Protein AF-T1C651-F1 (afdb_monomer)

InterPro domains:
  IPR017932 Glutamine amidotransferase type 2 domain [PF00310] (3-256)
  IPR017932 Glutamine amidotransferase type 2 domain [PS51278] (1-265)
  IPR029055 Nucleophile aminohydrolases, N-terminal [G3DSA:3.60.20.10] (1-265)
  IPR029055 Nucleophile aminohydrolases, N-terminal [SSF56235] (2-264)
  IPR050711 Electron transfer and nitrogen metabolism enzyme [PTHR11938] (47-252)

Organism: NCBI:txid410659

Solvent-accessible surface area (backbone atoms only — not comparable to full-atom values): 15127 Å² total; per-residue (Å²): 54,36,55,36,43,64,48,44,21,53,52,32,43,75,72,75,41,70,32,68,52,50,73,38,90,41,30,29,36,36,27,37,37,29,76,44,59,79,49,29,84,81,37,81,86,54,61,49,71,67,54,48,52,50,50,54,53,50,52,40,44,75,46,49,30,45,78,79,42,79,45,75,55,61,59,48,80,81,67,47,60,81,92,53,86,73,69,59,41,45,33,40,31,42,30,37,45,46,88,96,59,57,49,67,50,41,32,51,53,38,49,62,63,55,35,72,81,68,56,42,41,71,46,13,56,32,68,55,40,42,48,84,68,67,69,67,60,79,70,43,52,60,66,28,35,47,60,69,74,38,91,52,62,50,61,95,52,76,77,86,54,82,83,88,67,94,58,93,81,80,55,57,85,72,44,48,42,52,80,79,48,69,80,90,81,80,63,91,47,40,72,54,52,44,52,55,29,39,76,72,75,31,71,56,55,80,90,51,48,59,65,52,33,49,40,49,39,41,52,38,38,29,58,77,71,64,37,51,74,67,57,28,45,46,37,53,58,45,75,57,69,72,62,39,70,72,44,57,74,66,60,27,52,51,49,58,48,29,48,69,73,39,64,69,104

Sequence (265 aa):
VDIPRHLWERWLKKEGRDPQLAHDPRFIVAHIYTPRVSDVATNPNIPTEAALREEISRRFTENGLEVLSLRKGQVLSGRIPKESENEPLFWQAGLLVKEGLIPRKVAFDAKVSMETDGRIHIGSLSGDVAVYKVKGTSFVLAEYFLDFQDPQMKSRAVLGHSRYSTNTLSVTERVQPFSILGHNGEINTIDKLRRESAMLGIPPVKGGSDSQDLDRTIEGLMVQFGFSLMEAMEIVFPPITHIISALDPKMRQMYFLYRRFLGPL

Mean predicted aligned error: 5.33 Å

pLDDT: mean 89.79, std 10.72, range [48.25, 98.62]

Secondary structure (DSSP, 8-state):
-B--HHHHHHHHHHTTS-GGGGGSTTEEEEEEEE--GGGGGT-TTSPPHHHHHHHHHHHHHHTTEEEEEEEEPPB-TT-S-TT---PPEEEEEEEEEPTTS-HHHHHHHHHHHHGGGSS-EEEEEESSB-----SS-HHHHHHHBGGGGSTT---S---------SSS---GGGPSP-SS----S--TTHHHHHHHHHHTT-PPPTT--HHHHHHHHHHHHHHHS---HHHHHHHHSPPPHHHHHHS-HHHHHHHHHHHHHS---

Nearest PDB structures (foldseek):
  1ofe-assembly2_B  TM=8.414E-01  e=3.983E-09  Synechocystis sp. PCC 6803
  6s6s-assembly1_C  TM=8.035E-01  e=5.551E-09  Azospirillum brasilense
  6s6u-assembly1_A  TM=8.217E-01  e=1.272E-08  Azospirillum brasilense
  8uu9-assembly1_f  TM=6.546E-01  e=7.544E-02  Listeria innocua
  8yt8-assembly1_A  TM=2.431E-01  e=8.597E-01  Mus musculus

Radius of gyration: 19.57 Å; Cα contacts (8 Å, |Δi|>4): 413; chains: 1; bounding box: 53×42×54 Å

Foldseek 3Di:
DWPLLLVQLVVLVVVVHHSCLSVPLQKKKWKKWFWDPVCCVVPVPGDDPVVVQVVLCVLLVVLQKHFSDKDFFDWDPPLAPVLLVTWTTIMMTIIGHDPPDDNLLSQLVSQVVVLPVVRMATQEIGNTDDDQWDPDDPVSRCRTGCCNVDPSSDDPDDDDDDDDDPDPDDDRSQTDDGHLDDDDDADPCLVLLQVLLVVVVQHARDVYGSNRRLVSSLSCCCNVVVDDSVRSCCLAAPDDLVVLVPDDPVSSVVSVVSCVSRPYD

Structure (mmCIF, N/CA/C/O backbone):
data_AF-T1C651-F1
#
_entry.id   AF-T1C651-F1
#
loop_
_atom_site.group_PDB
_atom_site.id
_atom_site.type_symbol
_atom_site.label_atom_id
_atom_site.label_alt_id
_atom_site.label_comp_id
_atom_site.label_asym_id
_atom_site.label_entity_id
_atom_site.label_seq_id
_atom_site.pdbx_PDB_ins_code
_atom_site.Cartn_x
_atom_site.Cartn_y
_atom_site.Cartn_z
_atom_site.occupancy
_atom_site.B_iso_or_equiv
_atom_site.auth_seq_id
_atom_site.auth_comp_id
_atom_site.auth_asym_id
_atom_site.auth_atom_id
_atom_site.pdbx_PDB_model_num
ATOM 1 N N . VAL A 1 1 ? 0.631 -9.621 4.996 1.00 94.31 1 VAL A N 1
ATOM 2 C CA . VAL A 1 1 ? -0.172 -10.866 5.065 1.00 94.31 1 VAL A CA 1
ATOM 3 C C . VAL A 1 1 ? -1.146 -10.855 3.903 1.00 94.31 1 VAL A C 1
ATOM 5 O O . VAL A 1 1 ? -1.448 -9.765 3.423 1.00 94.31 1 VAL A O 1
ATOM 8 N N . ASP A 1 2 ? -1.641 -11.999 3.442 1.00 95.12 2 ASP A N 1
ATOM 9 C CA . ASP A 1 2 ? -2.879 -12.005 2.653 1.00 95.12 2 ASP A CA 1
ATOM 10 C C . ASP A 1 2 ? -4.057 -11.472 3.485 1.00 95.12 2 ASP A C 1
ATOM 12 O O . ASP A 1 2 ? -3.995 -11.454 4.718 1.00 95.12 2 ASP A O 1
ATOM 16 N N . ILE A 1 3 ? -5.104 -10.973 2.820 1.00 96.31 3 ILE A N 1
ATOM 17 C CA . ILE A 1 3 ? -6.264 -10.396 3.518 1.00 96.31 3 ILE A CA 1
ATOM 18 C C . ILE A 1 3 ? -6.863 -11.434 4.480 1.00 96.31 3 ILE A C 1
ATOM 20 O O . ILE A 1 3 ? -7.269 -12.506 4.029 1.00 96.31 3 ILE A O 1
ATOM 24 N N . PRO A 1 4 ? -7.008 -11.120 5.783 1.00 95.69 4 PRO A N 1
ATOM 25 C CA . PRO A 1 4 ? -7.603 -12.037 6.750 1.00 95.69 4 PRO A CA 1
ATOM 26 C C . PRO A 1 4 ? -9.130 -12.057 6.593 1.00 95.69 4 PRO A C 1
ATOM 28 O O . PRO A 1 4 ? -9.871 -11.411 7.335 1.00 95.69 4 PRO A O 1
ATOM 31 N N . ARG A 1 5 ? -9.614 -12.780 5.579 1.00 96.31 5 ARG A N 1
ATOM 32 C CA . ARG A 1 5 ? -11.019 -12.764 5.132 1.00 96.31 5 ARG A CA 1
ATOM 33 C C . ARG A 1 5 ? -12.008 -13.079 6.265 1.00 96.31 5 ARG A C 1
ATOM 35 O O . ARG A 1 5 ? -12.981 -12.353 6.427 1.00 96.31 5 ARG A O 1
ATOM 42 N N . HIS A 1 6 ? -11.702 -14.046 7.131 1.00 95.75 6 HIS A N 1
ATOM 43 C CA . HIS A 1 6 ? -12.550 -14.399 8.281 1.00 95.75 6 HIS A CA 1
ATOM 44 C C . HIS A 1 6 ? -12.674 -13.291 9.342 1.00 95.75 6 HIS A C 1
ATOM 46 O O . HIS A 1 6 ? -13.721 -13.159 9.983 1.00 95.75 6 HIS A O 1
ATOM 52 N N . LEU A 1 7 ? -11.640 -12.456 9.529 1.00 95.62 7 LEU A N 1
ATOM 53 C CA . LEU A 1 7 ? -11.771 -11.263 10.375 1.00 95.62 7 LEU A CA 1
ATOM 54 C C . LEU A 1 7 ? -12.779 -10.288 9.765 1.00 95.62 7 LEU A C 1
ATOM 56 O O . LEU A 1 7 ? -13.652 -9.785 10.478 1.00 95.62 7 LEU A O 1
ATOM 60 N N . TRP A 1 8 ? -12.695 -10.081 8.450 1.00 97.25 8 TRP A N 1
ATOM 61 C CA . TRP A 1 8 ? -13.601 -9.207 7.713 1.00 97.25 8 TRP A CA 1
ATOM 62 C C . TRP A 1 8 ? -15.041 -9.715 7.706 1.00 97.25 8 TRP A C 1
ATOM 64 O O . TRP A 1 8 ? -15.932 -8.917 7.983 1.00 97.25 8 TRP A O 1
ATOM 74 N N . GLU A 1 9 ? -15.287 -11.014 7.515 1.00 97.19 9 GLU A N 1
ATOM 75 C CA . GLU A 1 9 ? -16.629 -11.610 7.644 1.00 97.19 9 GLU A CA 1
ATOM 76 C C . GLU A 1 9 ? -17.276 -11.228 8.984 1.00 97.19 9 GLU A C 1
ATOM 78 O O . GLU A 1 9 ? -18.408 -10.739 9.043 1.00 97.19 9 GLU A O 1
ATOM 83 N N . ARG A 1 10 ? -16.534 -11.402 10.085 1.00 95.81 10 ARG A N 1
ATOM 84 C CA . ARG A 1 10 ? -17.018 -11.101 11.436 1.00 95.81 10 ARG A CA 1
ATOM 85 C C . ARG A 1 10 ? -17.264 -9.608 11.641 1.00 95.81 10 ARG A C 1
ATOM 87 O O . ARG A 1 10 ? -18.232 -9.235 12.305 1.00 95.81 10 ARG A O 1
ATOM 94 N N . TRP A 1 11 ? -16.392 -8.752 11.115 1.00 96.19 11 TRP A N 1
ATOM 95 C CA . TRP A 1 11 ? -16.543 -7.302 11.232 1.00 96.19 11 TRP A CA 1
ATOM 96 C C . TRP A 1 11 ? -17.722 -6.776 10.417 1.00 96.19 11 TRP A C 1
ATOM 98 O O . TRP A 1 11 ? -18.525 -6.029 10.971 1.00 96.19 11 TRP A O 1
ATOM 108 N N . LEU A 1 12 ? -17.884 -7.235 9.174 1.00 97.81 12 LEU A N 1
ATOM 109 C CA . LEU A 1 12 ? -19.036 -6.920 8.330 1.00 97.81 12 LEU A CA 1
ATOM 110 C C . LEU A 1 12 ? -20.341 -7.380 8.989 1.00 97.81 12 LEU A C 1
ATOM 112 O O . LEU A 1 12 ? -21.268 -6.582 9.124 1.00 97.81 12 LEU A O 1
ATOM 116 N N . LYS A 1 13 ? -20.377 -8.612 9.519 1.00 97.38 13 LYS A N 1
ATOM 117 C CA . LYS A 1 13 ? -21.534 -9.133 10.265 1.00 97.38 13 LYS A CA 1
ATOM 118 C C . LYS A 1 13 ? -21.917 -8.236 11.441 1.00 97.38 13 LYS A C 1
ATOM 120 O O . LYS A 1 13 ? -23.093 -7.954 11.651 1.00 97.38 13 LYS A O 1
ATOM 125 N N . LYS A 1 14 ? -20.925 -7.799 12.226 1.00 96.06 14 LYS A N 1
ATOM 126 C CA . LYS A 1 14 ? -21.135 -6.936 13.400 1.00 96.06 14 LYS A CA 1
ATOM 127 C C . LYS A 1 14 ? -21.694 -5.562 13.016 1.00 96.06 14 LYS A C 1
ATOM 129 O O . LYS A 1 14 ? -22.405 -4.963 13.814 1.00 96.06 14 LYS A O 1
ATOM 134 N N . GLU A 1 15 ? -21.387 -5.084 11.815 1.00 96.19 15 GLU A N 1
ATOM 135 C CA . GLU A 1 15 ? -21.888 -3.821 11.260 1.00 96.19 15 GLU A CA 1
ATOM 136 C C . GLU A 1 15 ? -23.181 -3.998 10.437 1.00 96.19 15 GLU A C 1
ATOM 138 O O . GLU A 1 15 ? -23.623 -3.064 9.774 1.00 96.19 15 GLU A O 1
ATOM 143 N N . GLY A 1 16 ? -23.814 -5.180 10.486 1.00 96.81 16 GLY A N 1
ATOM 144 C CA . GLY A 1 16 ? -25.084 -5.454 9.803 1.00 96.81 16 GLY A CA 1
ATOM 145 C C . GLY A 1 16 ? -24.964 -5.616 8.284 1.00 96.81 16 GLY A C 1
ATOM 146 O O . GLY A 1 16 ? -25.965 -5.510 7.578 1.00 96.81 16 GLY A O 1
ATOM 147 N N . ARG A 1 17 ? -23.753 -5.856 7.770 1.00 97.12 17 ARG A N 1
ATOM 148 C CA . ARG A 1 17 ? -23.479 -6.132 6.353 1.00 97.12 17 ARG A CA 1
ATOM 149 C C . ARG A 1 17 ? -23.454 -7.639 6.091 1.00 97.12 17 ARG A C 1
ATOM 151 O O . ARG A 1 17 ? -23.217 -8.427 7.008 1.00 97.12 17 ARG A O 1
ATOM 158 N N . ASP A 1 18 ? -23.654 -8.029 4.832 1.00 97.69 18 ASP A N 1
ATOM 159 C CA . ASP A 1 18 ? -23.486 -9.421 4.406 1.00 97.69 18 ASP A CA 1
ATOM 160 C C . ASP A 1 18 ? -22.018 -9.862 4.599 1.00 97.69 18 ASP A C 1
ATOM 162 O O . ASP A 1 18 ? -21.120 -9.278 3.983 1.00 97.69 18 ASP A O 1
ATOM 166 N N . PRO A 1 19 ? -21.740 -10.877 5.442 1.00 97.62 19 PRO A N 1
ATOM 167 C CA . PRO A 1 19 ? -20.385 -11.372 5.666 1.00 97.62 19 PRO A CA 1
ATOM 168 C C . PRO A 1 19 ? -19.734 -11.933 4.399 1.00 97.62 19 PRO A C 1
ATOM 170 O O . PRO A 1 19 ? -18.516 -11.842 4.267 1.00 97.62 19 PRO A O 1
ATOM 173 N N . GLN A 1 20 ? -20.524 -12.474 3.461 1.00 97.75 20 GLN A N 1
ATOM 174 C CA . GLN A 1 20 ? -20.008 -13.081 2.229 1.00 97.75 20 GLN A CA 1
ATOM 175 C C . GLN A 1 20 ? -19.353 -12.061 1.294 1.00 97.75 20 GLN A C 1
ATOM 177 O O . GLN A 1 20 ? -18.495 -12.432 0.494 1.00 97.75 20 GLN A O 1
ATOM 182 N N . LEU A 1 21 ? -19.652 -10.766 1.456 1.00 97.69 21 LEU A N 1
ATOM 183 C CA . LEU A 1 21 ? -18.951 -9.698 0.742 1.00 97.69 21 LEU A CA 1
ATOM 184 C C . LEU A 1 21 ? -17.449 -9.707 1.023 1.00 97.69 21 LEU A C 1
ATOM 186 O O . LEU A 1 21 ? -16.680 -9.318 0.154 1.00 97.69 21 LEU A O 1
ATOM 190 N N . ALA A 1 22 ? -17.005 -10.210 2.181 1.00 97.50 22 ALA A N 1
ATOM 191 C CA . ALA A 1 22 ? -15.583 -10.377 2.451 1.00 97.50 22 ALA A CA 1
ATOM 192 C C . ALA A 1 22 ? -14.899 -11.315 1.449 1.00 97.50 22 ALA A C 1
ATOM 194 O O . ALA A 1 22 ? -13.684 -11.257 1.364 1.00 97.50 22 ALA A O 1
ATOM 195 N N . HIS A 1 23 ? -15.624 -12.150 0.700 1.00 97.25 23 HIS A N 1
ATOM 196 C CA . HIS A 1 23 ? -15.095 -13.070 -0.312 1.00 97.25 23 HIS A CA 1
ATOM 197 C C . HIS A 1 23 ? -15.428 -12.657 -1.756 1.00 97.25 23 HIS A C 1
ATOM 199 O O . HIS A 1 23 ? -15.021 -13.347 -2.691 1.00 97.25 23 HIS A O 1
ATOM 205 N N . ASP A 1 24 ? -16.126 -11.535 -1.955 1.00 97.56 24 ASP A N 1
ATOM 206 C CA . ASP A 1 24 ? -16.415 -11.006 -3.288 1.00 97.56 24 ASP A CA 1
ATOM 207 C C . ASP A 1 24 ? -15.094 -10.623 -4.000 1.00 97.56 24 ASP A C 1
ATOM 209 O O . ASP A 1 24 ? -14.231 -9.985 -3.383 1.00 97.56 24 ASP A O 1
ATOM 213 N N . PRO A 1 25 ? -14.900 -10.964 -5.290 1.00 96.69 25 PRO A N 1
ATOM 214 C CA . PRO A 1 25 ? -13.708 -10.574 -6.054 1.00 96.69 25 PRO A CA 1
ATOM 215 C C . PRO A 1 25 ? -13.465 -9.058 -6.136 1.00 96.69 25 PRO A C 1
ATOM 217 O O . PRO A 1 25 ? -12.349 -8.619 -6.411 1.00 96.69 25 PRO A O 1
ATOM 220 N N . ARG A 1 26 ? -14.502 -8.246 -5.911 1.00 97.50 26 ARG A N 1
ATOM 221 C CA . ARG A 1 26 ? -14.455 -6.777 -5.873 1.00 97.50 26 ARG A CA 1
ATOM 222 C C . ARG A 1 26 ? -14.149 -6.231 -4.481 1.00 97.50 26 ARG A C 1
ATOM 224 O O . ARG A 1 26 ? -13.972 -5.020 -4.345 1.00 97.50 26 ARG A O 1
ATOM 231 N N . PHE A 1 27 ? -14.121 -7.080 -3.453 1.00 98.38 27 PHE A N 1
ATOM 232 C CA . PHE A 1 27 ? -13.813 -6.660 -2.094 1.00 98.38 27 PHE A CA 1
ATOM 233 C C . PHE A 1 27 ? -12.322 -6.399 -1.941 1.00 98.38 27 PHE A C 1
ATOM 235 O O . PHE A 1 27 ? -11.491 -7.295 -2.131 1.00 98.38 27 PHE A O 1
ATOM 242 N N . ILE A 1 28 ? -12.000 -5.175 -1.537 1.00 98.31 28 ILE A N 1
ATOM 243 C CA . ILE A 1 28 ? -10.637 -4.742 -1.255 1.00 98.31 28 ILE A CA 1
ATOM 244 C C . ILE A 1 28 ? -10.543 -4.176 0.158 1.00 98.31 28 ILE A C 1
ATOM 246 O O . ILE A 1 28 ? -11.513 -3.669 0.725 1.00 98.31 28 ILE A O 1
ATOM 250 N N . VAL A 1 29 ? -9.344 -4.250 0.722 1.00 98.44 29 VAL A N 1
ATOM 251 C CA . VAL A 1 29 ? -9.041 -3.765 2.063 1.00 98.44 29 VAL A CA 1
ATOM 252 C C . VAL A 1 29 ? -8.032 -2.638 1.986 1.00 98.44 29 VAL A C 1
ATOM 254 O O . VAL A 1 29 ? -6.996 -2.759 1.329 1.00 98.44 29 VAL A O 1
ATOM 257 N N . ALA A 1 30 ? -8.332 -1.555 2.698 1.00 98.38 30 ALA A N 1
ATOM 258 C CA . ALA A 1 30 ? -7.424 -0.441 2.901 1.00 98.38 30 ALA A CA 1
ATOM 259 C C . ALA A 1 30 ? -6.878 -0.448 4.329 1.00 98.38 30 ALA A C 1
ATOM 261 O O . ALA A 1 30 ? -7.652 -0.473 5.286 1.00 98.38 30 ALA A O 1
ATOM 262 N N . HIS A 1 31 ? -5.560 -0.352 4.469 1.00 98.00 31 HIS A N 1
ATOM 263 C CA . HIS A 1 31 ? -4.891 0.020 5.712 1.00 98.00 31 HIS A CA 1
ATOM 264 C C . HIS A 1 31 ? -4.321 1.420 5.555 1.00 98.00 31 HIS A C 1
ATOM 266 O O . HIS A 1 31 ? -3.563 1.681 4.620 1.00 98.00 31 HIS A O 1
ATOM 272 N N . ILE A 1 32 ? -4.702 2.318 6.456 1.00 96.75 32 ILE A N 1
ATOM 273 C CA . ILE A 1 32 ? -4.481 3.755 6.301 1.00 96.75 32 ILE A CA 1
ATOM 274 C C . ILE A 1 32 ? -3.875 4.294 7.588 1.00 96.75 32 ILE A C 1
ATOM 276 O O . ILE A 1 32 ? -4.298 3.927 8.685 1.00 96.75 32 ILE A O 1
ATOM 280 N N . TYR A 1 33 ? -2.904 5.183 7.440 1.00 93.62 33 TYR A N 1
ATOM 281 C CA . TYR A 1 33 ? -2.227 5.847 8.539 1.00 93.62 33 TYR A CA 1
ATOM 282 C C . TYR A 1 33 ? -2.432 7.355 8.414 1.00 93.62 33 TYR A C 1
ATOM 284 O O . TYR A 1 33 ? -2.256 7.917 7.333 1.00 93.62 33 TYR A O 1
ATOM 292 N N . THR A 1 34 ? -2.833 7.999 9.508 1.00 91.25 34 THR A N 1
ATOM 293 C CA . THR A 1 34 ? -3.020 9.458 9.575 1.00 91.25 34 THR A CA 1
ATOM 294 C C . THR A 1 34 ? -2.395 10.024 10.854 1.00 91.25 34 THR A C 1
ATOM 296 O O . THR A 1 34 ? -2.249 9.278 11.828 1.00 91.25 34 THR A O 1
ATOM 299 N N . PRO A 1 35 ? -2.076 11.329 10.912 1.00 85.38 35 PRO A N 1
ATOM 300 C CA . PRO A 1 35 ? -1.655 11.998 12.146 1.00 85.38 35 PRO A CA 1
ATOM 301 C C . PRO A 1 35 ? -2.659 11.829 13.296 1.00 85.38 35 PRO A C 1
ATOM 303 O O . PRO A 1 35 ? -3.847 11.574 13.058 1.00 85.38 35 PRO A O 1
ATOM 306 N N . ARG A 1 36 ? -2.196 11.972 14.545 1.00 78.44 36 ARG A N 1
ATOM 307 C CA . ARG A 1 36 ? -3.053 11.885 15.737 1.00 78.44 36 ARG A CA 1
ATOM 308 C C . ARG A 1 36 ? -3.693 13.222 16.071 1.00 78.44 36 ARG A C 1
ATOM 310 O O . ARG A 1 36 ? -3.123 14.282 15.868 1.00 78.44 36 ARG A O 1
ATOM 317 N N . VAL A 1 37 ? -4.871 13.166 16.692 1.00 67.81 37 VAL A N 1
ATOM 318 C CA . VAL A 1 37 ? -5.583 14.369 17.158 1.00 67.81 37 VAL A CA 1
ATOM 319 C C . VAL A 1 37 ? -4.890 15.036 18.352 1.00 67.81 37 VAL A C 1
ATOM 321 O O . VAL A 1 37 ? -5.057 16.231 18.556 1.00 67.81 37 VAL A O 1
ATOM 324 N N . SER A 1 38 ? -4.063 14.321 19.123 1.00 62.00 38 SER A N 1
ATOM 325 C CA . SER A 1 38 ? -3.225 14.945 20.164 1.00 62.00 38 SER A CA 1
ATOM 326 C C . SER A 1 38 ? -2.279 16.011 19.604 1.00 62.00 38 SER A C 1
ATOM 328 O O . SER A 1 38 ? -1.929 16.951 20.313 1.00 62.00 38 SER A O 1
ATOM 330 N N . ASP A 1 39 ? -1.939 15.908 18.320 1.00 57.41 39 ASP A N 1
ATOM 331 C CA . ASP A 1 39 ? -1.073 16.848 17.616 1.00 57.41 39 ASP A CA 1
ATOM 332 C C . ASP A 1 39 ? -1.834 18.138 17.238 1.00 57.41 39 ASP A C 1
ATOM 334 O O . ASP A 1 39 ? -1.229 19.122 16.829 1.00 57.41 39 ASP A O 1
ATOM 338 N N . VAL A 1 40 ? -3.164 18.195 17.419 1.00 54.78 40 VAL A N 1
ATOM 339 C CA . VAL A 1 40 ? -3.971 19.417 17.211 1.00 54.78 40 VAL A CA 1
ATOM 340 C C . VAL A 1 40 ? -3.552 20.530 18.169 1.00 54.78 40 VAL A C 1
ATOM 342 O O . VAL A 1 40 ? -3.579 21.703 17.802 1.00 54.78 40 VAL A O 1
ATOM 345 N N . ALA A 1 41 ? -3.121 20.172 19.385 1.00 52.09 41 ALA A N 1
ATOM 346 C CA . ALA A 1 41 ? -2.625 21.135 20.365 1.00 52.09 41 ALA A CA 1
ATOM 347 C C . ALA A 1 41 ? -1.324 21.824 19.907 1.00 52.09 41 ALA A C 1
ATOM 349 O O . ALA A 1 41 ? -1.051 22.948 20.323 1.00 52.09 41 ALA A O 1
ATOM 350 N N . THR A 1 42 ? -0.538 21.171 19.046 1.00 55.94 42 THR A N 1
ATOM 351 C CA . THR A 1 42 ? 0.726 21.686 18.499 1.00 55.94 42 THR A CA 1
ATOM 352 C C . THR A 1 42 ? 0.596 22.160 17.046 1.00 55.94 42 THR A C 1
ATOM 354 O O . THR A 1 42 ? 1.428 22.942 16.588 1.00 55.94 42 THR A O 1
ATOM 357 N N . ASN A 1 43 ? -0.458 21.756 16.326 1.00 62.25 43 ASN A N 1
ATOM 358 C CA . ASN A 1 43 ? -0.768 22.192 14.968 1.00 62.25 43 ASN A CA 1
ATOM 359 C C . ASN A 1 43 ? -2.297 22.249 14.719 1.00 62.25 43 ASN A C 1
ATOM 361 O O . ASN A 1 43 ? -2.919 21.215 14.455 1.00 62.25 43 ASN A O 1
ATOM 365 N N . PRO A 1 44 ? -2.915 23.447 14.702 1.00 62.78 44 PRO A N 1
ATOM 366 C CA . PRO A 1 44 ? -4.368 23.610 14.564 1.00 62.78 44 PRO A CA 1
ATOM 367 C C . PRO A 1 44 ? -4.939 23.158 13.206 1.00 62.78 44 PRO A C 1
ATOM 369 O O . PRO A 1 44 ? -6.154 23.135 13.034 1.00 62.78 44 PRO A O 1
ATOM 372 N N . ASN A 1 45 ? -4.093 22.778 12.242 1.00 69.75 45 ASN A N 1
ATOM 373 C CA . ASN A 1 45 ? -4.517 22.273 10.932 1.00 69.75 45 ASN A CA 1
ATOM 374 C C . ASN A 1 45 ? -4.791 20.757 10.903 1.00 69.75 45 ASN A C 1
ATOM 376 O O . ASN A 1 45 ? -5.131 20.216 9.845 1.00 69.75 45 ASN A O 1
ATOM 380 N N . ILE A 1 46 ? -4.619 20.046 12.022 1.00 73.25 46 ILE A N 1
ATOM 381 C CA . ILE A 1 46 ? -4.892 18.607 12.092 1.00 73.25 46 ILE A CA 1
ATOM 382 C C . ILE A 1 46 ? -6.402 18.383 12.302 1.00 73.25 46 ILE A C 1
ATOM 384 O O . ILE A 1 46 ? -6.976 18.917 13.250 1.00 73.25 46 ILE A O 1
ATOM 388 N N . PRO A 1 47 ? -7.094 17.628 11.426 1.00 80.94 47 PRO A N 1
ATOM 389 C CA . PRO A 1 47 ? -8.528 17.401 11.580 1.00 80.94 47 PRO A CA 1
ATOM 390 C C . PRO A 1 47 ? -8.837 16.471 12.762 1.00 80.94 47 PRO A C 1
ATOM 392 O O . PRO A 1 47 ? -8.018 15.641 13.154 1.00 80.94 47 PRO A O 1
ATOM 395 N N . THR A 1 48 ? -10.055 16.562 13.299 1.00 88.19 48 THR A N 1
ATOM 396 C CA . THR A 1 48 ? -10.551 15.624 14.321 1.00 88.19 48 THR A CA 1
ATOM 397 C C . THR A 1 48 ? -10.668 14.199 13.763 1.00 88.19 48 THR A C 1
ATOM 399 O O . THR A 1 48 ? -10.754 14.007 12.551 1.00 88.19 48 THR A O 1
ATOM 402 N N . GLU A 1 49 ? -10.741 13.175 14.625 1.00 89.06 49 GLU A N 1
ATOM 403 C CA . GLU A 1 49 ? -10.904 11.780 14.168 1.00 89.06 49 GLU A CA 1
ATOM 404 C C . GLU A 1 49 ? -12.179 11.600 13.331 1.00 89.06 49 GLU A C 1
ATOM 406 O O . GLU A 1 49 ? -12.177 10.863 12.347 1.00 89.06 49 GLU A O 1
ATOM 411 N N . ALA A 1 50 ? -13.258 12.302 13.694 1.00 90.69 50 ALA A N 1
ATOM 412 C CA . ALA A 1 50 ? -14.507 12.296 12.940 1.00 90.69 50 ALA A CA 1
ATOM 413 C C . ALA A 1 50 ? -14.329 12.922 11.547 1.00 90.69 50 ALA A C 1
ATOM 415 O O . ALA A 1 50 ? -14.737 12.315 10.559 1.00 90.69 50 ALA A O 1
ATOM 416 N N . ALA A 1 51 ? -13.651 14.072 11.461 1.00 91.25 51 ALA A N 1
ATOM 417 C CA . ALA A 1 51 ? -13.361 14.732 10.190 1.00 91.25 51 ALA A CA 1
ATOM 418 C C . ALA A 1 51 ? -12.427 13.892 9.302 1.00 91.25 51 ALA A C 1
ATOM 420 O O . ALA A 1 51 ? -12.645 13.797 8.099 1.00 91.25 51 ALA A O 1
ATOM 421 N N . LEU A 1 52 ? -11.420 13.226 9.883 1.00 91.81 52 LEU A N 1
ATOM 422 C CA . LEU A 1 52 ? -10.558 12.286 9.157 1.00 91.81 52 LEU A CA 1
ATOM 423 C C . LEU A 1 52 ? -11.357 11.099 8.612 1.00 91.81 52 LEU A C 1
ATOM 425 O O . LEU A 1 52 ? -11.176 10.713 7.461 1.00 91.81 52 LEU A O 1
ATOM 429 N N . ARG A 1 53 ? -12.258 10.527 9.418 1.00 94.81 53 ARG A N 1
ATOM 430 C CA . ARG A 1 53 ? -13.108 9.406 8.999 1.00 94.81 53 ARG A CA 1
ATOM 431 C C . ARG A 1 53 ? -14.034 9.790 7.842 1.00 94.81 53 ARG A C 1
ATOM 433 O O . ARG A 1 53 ? -14.190 9.009 6.901 1.00 94.81 53 ARG A O 1
ATOM 440 N N . GLU A 1 54 ? -14.644 10.969 7.917 1.00 95.44 54 GLU A N 1
ATOM 441 C CA . GLU A 1 54 ? -15.496 11.509 6.855 1.00 95.44 54 GLU A CA 1
ATOM 442 C C . GLU A 1 54 ? -14.688 11.756 5.578 1.00 95.44 54 GLU A C 1
ATOM 444 O O . GLU A 1 54 ? -15.068 11.285 4.508 1.00 95.44 54 GLU A O 1
ATOM 449 N N . GLU A 1 55 ? -13.518 12.384 5.704 1.00 94.81 55 GLU A N 1
ATOM 450 C CA . GLU A 1 55 ? -12.625 12.665 4.583 1.00 94.81 55 GLU A CA 1
ATOM 451 C C . GLU A 1 55 ? -12.143 11.390 3.878 1.00 94.81 55 GLU A C 1
ATOM 453 O O . GLU A 1 55 ? -12.191 11.299 2.651 1.00 94.81 55 GLU A O 1
ATOM 458 N N . ILE A 1 56 ? -11.722 10.375 4.641 1.00 96.25 56 ILE A N 1
ATOM 459 C CA . ILE A 1 56 ? -11.316 9.073 4.096 1.00 96.25 56 ILE A CA 1
ATOM 460 C C . ILE A 1 56 ? -12.481 8.430 3.331 1.00 96.25 56 ILE A C 1
ATOM 462 O O . ILE A 1 56 ? -12.302 7.964 2.206 1.00 96.25 56 ILE A O 1
ATOM 466 N N . SER A 1 57 ? -13.682 8.430 3.919 1.00 97.62 57 SER A N 1
ATOM 467 C CA . SER A 1 57 ? -14.872 7.835 3.295 1.00 97.62 57 SER A CA 1
ATOM 468 C C . SER A 1 57 ? -15.258 8.551 2.000 1.00 97.62 57 SER A C 1
ATOM 470 O O . SER A 1 57 ? -15.553 7.905 0.989 1.00 97.62 57 SER A O 1
ATOM 472 N N . ARG A 1 58 ? -15.216 9.889 2.014 1.00 97.25 58 ARG A N 1
ATOM 473 C CA . ARG A 1 58 ? -15.491 10.739 0.854 1.00 97.25 58 ARG A CA 1
ATOM 474 C C . ARG A 1 58 ? -14.512 10.446 -0.280 1.00 97.25 58 ARG A C 1
ATOM 476 O O . ARG A 1 58 ? -14.954 10.141 -1.385 1.00 97.25 58 ARG A O 1
ATOM 483 N N . ARG A 1 59 ? -13.202 10.439 -0.002 1.00 96.94 59 ARG A N 1
ATOM 484 C CA . ARG A 1 59 ? -12.171 10.164 -1.019 1.00 96.94 59 ARG A CA 1
ATOM 485 C C . ARG A 1 59 ? -12.292 8.769 -1.628 1.00 96.94 59 ARG A C 1
ATOM 487 O O . ARG A 1 59 ? -12.114 8.629 -2.835 1.00 96.94 59 ARG A O 1
ATOM 494 N N . PHE A 1 60 ? -12.627 7.742 -0.845 1.00 97.88 60 PHE A N 1
ATOM 495 C CA . PHE A 1 60 ? -12.901 6.419 -1.418 1.00 97.88 60 PHE A CA 1
ATOM 496 C C . PHE A 1 60 ? -14.110 6.443 -2.356 1.00 97.88 60 PHE A C 1
ATOM 498 O O . PHE A 1 60 ? -14.031 5.940 -3.477 1.00 97.88 60 PHE A O 1
ATOM 505 N N . THR A 1 61 ? -15.196 7.094 -1.939 1.00 97.06 61 THR A N 1
ATOM 506 C CA . THR A 1 61 ? -16.424 7.197 -2.739 1.00 97.06 61 THR A CA 1
ATOM 507 C C . THR A 1 61 ? -16.186 7.914 -4.071 1.00 97.06 61 THR A C 1
ATOM 509 O O . THR A 1 61 ? -16.659 7.452 -5.114 1.00 97.06 61 THR A O 1
ATOM 512 N N . GLU A 1 62 ? -15.403 8.996 -4.057 1.00 96.19 62 GLU A N 1
ATOM 513 C CA . GLU A 1 62 ? -14.992 9.753 -5.250 1.00 96.19 62 GLU A CA 1
ATOM 514 C C . GLU A 1 62 ? -14.151 8.923 -6.223 1.00 96.19 62 GLU A C 1
ATOM 516 O O . GLU A 1 62 ? -14.249 9.108 -7.432 1.00 96.19 62 GLU A O 1
ATOM 521 N N . ASN A 1 63 ? -13.393 7.951 -5.712 1.00 96.31 63 ASN A N 1
ATOM 522 C CA . ASN A 1 63 ? -12.614 7.017 -6.521 1.00 96.31 63 ASN A CA 1
ATOM 523 C C . ASN A 1 63 ? -13.406 5.761 -6.936 1.00 96.31 63 ASN A C 1
ATOM 525 O O . ASN A 1 63 ? -12.826 4.795 -7.419 1.00 96.31 63 ASN A O 1
ATOM 529 N N . GLY A 1 64 ? -14.733 5.744 -6.772 1.00 95.62 64 GLY A N 1
ATOM 530 C CA . GLY A 1 64 ? -15.572 4.633 -7.234 1.00 95.62 64 GLY A CA 1
ATOM 531 C C . GLY A 1 64 ? -15.598 3.418 -6.300 1.00 95.62 64 GLY A C 1
ATOM 532 O O . GLY A 1 64 ? -15.946 2.323 -6.743 1.00 95.62 64 GLY A O 1
ATOM 533 N N . LEU A 1 65 ? -15.271 3.609 -5.019 1.00 98.06 65 LEU A N 1
ATOM 534 C CA . LEU A 1 65 ? -15.318 2.574 -3.985 1.00 98.06 65 LEU A CA 1
ATOM 535 C C . LEU A 1 65 ? -16.516 2.796 -3.060 1.00 98.06 65 LEU A C 1
ATOM 537 O O . LEU A 1 65 ? -16.713 3.886 -2.532 1.00 98.06 65 LEU A O 1
ATOM 541 N N . GLU A 1 66 ? -17.310 1.757 -2.834 1.00 97.88 66 GLU A N 1
ATOM 542 C CA . GLU A 1 66 ? -18.319 1.745 -1.779 1.00 97.88 66 GLU A CA 1
ATOM 543 C C . GLU A 1 66 ? -17.658 1.400 -0.442 1.00 97.88 66 GLU A C 1
ATOM 545 O O . GLU A 1 66 ? -16.963 0.390 -0.317 1.00 97.88 66 GLU A O 1
ATOM 550 N N . VAL A 1 67 ? -17.886 2.227 0.578 1.00 98.25 67 VAL A N 1
ATOM 551 C CA . VAL A 1 67 ? -17.363 1.987 1.926 1.00 98.25 67 VAL A CA 1
ATOM 552 C C . VAL A 1 67 ? -18.325 1.084 2.697 1.00 98.25 67 VAL A C 1
ATOM 554 O O . VAL A 1 67 ? -19.347 1.542 3.208 1.00 98.25 67 VAL A O 1
ATOM 557 N N . LEU A 1 68 ? -17.988 -0.203 2.814 1.00 98.06 68 LEU A N 1
ATOM 558 C CA . LEU A 1 68 ? -18.791 -1.164 3.579 1.00 98.06 68 LEU A CA 1
ATOM 559 C C . LEU A 1 68 ? -18.592 -0.989 5.087 1.00 98.06 68 LEU A C 1
ATOM 561 O O . LEU A 1 68 ? -19.562 -1.021 5.845 1.00 98.06 68 LEU A O 1
ATOM 565 N N . SER A 1 69 ? -17.332 -0.799 5.491 1.00 97.81 69 SER A N 1
ATOM 566 C CA . SER A 1 69 ? -16.881 -0.602 6.871 1.00 97.81 69 SER A CA 1
ATOM 567 C C . SER A 1 69 ? -15.664 0.320 6.867 1.00 97.81 69 SER A C 1
ATOM 569 O O . SER A 1 69 ? -14.715 0.077 6.126 1.00 97.81 69 SER A O 1
ATOM 571 N N . LEU A 1 70 ? -15.637 1.320 7.748 1.00 97.94 70 LEU A N 1
ATOM 572 C CA . LEU A 1 70 ? -14.440 2.110 8.056 1.00 97.94 70 LEU A CA 1
ATOM 573 C C . LEU A 1 70 ? -14.306 2.239 9.568 1.00 97.94 70 LEU A C 1
ATOM 575 O O . LEU A 1 70 ? -15.178 2.819 10.227 1.00 97.94 70 LEU A O 1
ATOM 579 N N . ARG A 1 71 ? -13.199 1.724 10.101 1.00 95.12 71 ARG A N 1
ATOM 580 C CA . ARG A 1 71 ? -12.941 1.623 11.539 1.00 95.12 71 ARG A CA 1
ATOM 581 C C . ARG A 1 71 ? -11.522 2.021 11.898 1.00 95.12 71 ARG A C 1
ATOM 583 O O . ARG A 1 71 ? -10.601 1.891 11.097 1.00 95.12 71 ARG A O 1
ATOM 590 N N . LYS A 1 72 ? -11.356 2.456 13.142 1.00 95.00 72 LYS A N 1
ATOM 591 C CA . LYS A 1 72 ? -10.047 2.598 13.774 1.00 95.00 72 LYS A CA 1
ATOM 592 C C . LYS A 1 72 ? -9.565 1.209 14.190 1.00 95.00 72 LYS A C 1
ATOM 594 O O . LYS A 1 72 ? -10.295 0.489 14.875 1.00 95.00 72 LYS A O 1
ATOM 599 N N . GLY A 1 73 ? -8.379 0.826 13.736 1.00 93.25 73 GLY A N 1
ATOM 600 C CA . GLY A 1 73 ? -7.763 -0.444 14.092 1.00 93.25 73 GLY A CA 1
ATOM 601 C C . GLY A 1 73 ? -7.372 -0.466 15.567 1.00 93.25 73 GLY A C 1
ATOM 602 O O . GLY A 1 73 ? -7.054 0.569 16.161 1.00 93.25 73 GLY A O 1
ATOM 603 N N . GLN A 1 74 ? -7.430 -1.648 16.171 1.00 93.38 74 GLN A N 1
ATOM 604 C CA . GLN A 1 74 ? -7.119 -1.811 17.586 1.00 93.38 74 GLN A CA 1
ATOM 605 C C . GLN A 1 74 ? -5.614 -1.985 17.775 1.00 93.38 74 GLN A C 1
ATOM 607 O O . GLN A 1 74 ? -5.014 -2.931 17.259 1.00 93.38 74 GLN A O 1
ATOM 612 N N . VAL A 1 75 ? -5.011 -1.061 18.520 1.00 92.69 75 VAL A N 1
ATOM 613 C CA . VAL A 1 75 ? -3.573 -1.053 18.794 1.00 92.69 75 VAL A CA 1
ATOM 614 C C . VAL A 1 75 ? -3.291 -0.879 20.283 1.00 92.69 75 VAL A C 1
ATOM 616 O O . VAL A 1 75 ? -4.056 -0.223 20.992 1.00 92.69 75 VAL A O 1
ATOM 619 N N . LEU A 1 76 ? -2.184 -1.447 20.760 1.00 89.69 76 LEU A N 1
ATOM 620 C CA . LEU A 1 76 ? -1.659 -1.199 22.101 1.00 89.69 76 LEU A CA 1
ATOM 621 C C . LEU A 1 76 ? -0.765 0.046 22.095 1.00 89.69 76 LEU A C 1
ATOM 623 O O . LEU A 1 76 ? 0.463 -0.049 21.999 1.00 89.69 76 LEU A O 1
ATOM 627 N N . SER A 1 77 ? -1.393 1.217 22.218 1.00 83.75 77 SER A N 1
ATOM 628 C CA . SER A 1 77 ? -0.679 2.495 22.297 1.00 83.75 77 SER A CA 1
ATOM 629 C C . SER A 1 77 ? 0.355 2.511 23.425 1.00 83.75 77 SER A C 1
ATOM 631 O O . SER A 1 77 ? 0.144 1.937 24.495 1.00 83.75 77 SER A O 1
ATOM 633 N N . GLY A 1 78 ? 1.481 3.189 23.195 1.00 78.31 78 GLY A N 1
ATOM 634 C CA . GLY A 1 78 ? 2.577 3.282 24.169 1.00 78.31 78 GLY A CA 1
ATOM 635 C C . GLY A 1 78 ? 3.556 2.100 24.173 1.00 78.31 78 GLY A C 1
ATOM 636 O O . GLY A 1 78 ? 4.519 2.121 24.936 1.00 78.31 78 GLY A O 1
ATOM 637 N N . ARG A 1 79 ? 3.360 1.092 23.309 1.00 78.69 79 ARG A N 1
ATOM 638 C CA . ARG A 1 79 ? 4.362 0.038 23.039 1.00 78.69 79 ARG A CA 1
ATOM 639 C C . ARG A 1 79 ? 5.483 0.487 22.101 1.00 78.69 79 ARG A C 1
ATOM 641 O O . ARG A 1 79 ? 6.521 -0.164 22.024 1.00 78.69 79 ARG A O 1
ATOM 648 N N . ILE A 1 80 ? 5.285 1.601 21.403 1.00 76.00 80 ILE A N 1
ATOM 649 C CA . ILE A 1 80 ? 6.308 2.231 20.571 1.00 76.00 80 ILE A CA 1
ATOM 650 C C . ILE A 1 80 ? 7.244 3.052 21.482 1.00 76.00 80 ILE A C 1
ATOM 652 O O . ILE A 1 80 ? 6.750 3.717 22.396 1.00 76.00 80 ILE A O 1
ATOM 656 N N . PRO A 1 81 ? 8.577 3.040 21.267 1.00 66.81 81 PRO A N 1
ATOM 657 C CA . PRO A 1 81 ? 9.510 3.852 22.051 1.00 66.81 81 PRO A CA 1
ATOM 658 C C . PRO A 1 81 ? 9.098 5.330 22.090 1.00 66.81 81 PRO A C 1
ATOM 660 O O . PRO A 1 81 ? 8.767 5.883 21.043 1.00 66.81 81 PRO A O 1
ATOM 663 N N . LYS A 1 82 ? 9.160 5.978 23.266 1.00 59.56 82 LYS A N 1
ATOM 664 C CA . LYS A 1 82 ? 8.727 7.379 23.489 1.00 59.56 82 LYS A CA 1
ATOM 665 C C . LYS A 1 82 ? 9.398 8.404 22.564 1.00 59.56 82 LYS A C 1
ATOM 667 O O . LYS A 1 82 ? 8.796 9.418 22.252 1.00 59.56 82 LYS A O 1
ATOM 672 N N . GLU A 1 83 ? 10.599 8.104 22.077 1.00 53.50 83 GLU A N 1
ATOM 673 C CA . GLU A 1 83 ? 11.337 8.878 21.061 1.00 53.50 83 GLU A CA 1
ATOM 674 C C . GLU A 1 83 ? 10.682 8.822 19.659 1.00 53.50 83 GLU A C 1
ATOM 676 O O . GLU A 1 83 ? 11.172 9.381 18.678 1.00 53.50 83 GLU A O 1
ATOM 681 N N . SER A 1 84 ? 9.578 8.091 19.519 1.00 55.53 84 SER A N 1
ATOM 682 C CA . SER A 1 84 ? 8.735 8.038 18.328 1.00 55.53 84 SER A CA 1
ATOM 683 C C . SER A 1 84 ? 7.538 8.953 18.522 1.00 55.53 84 SER A C 1
ATOM 685 O O . SER A 1 84 ? 6.416 8.483 18.668 1.00 55.53 84 SER A O 1
ATOM 687 N N . GLU A 1 85 ? 7.793 10.259 18.526 1.00 56.00 85 GLU A N 1
ATOM 688 C CA . GLU A 1 85 ? 6.818 11.307 18.869 1.00 56.00 85 GLU A CA 1
ATOM 689 C C . GLU A 1 85 ? 5.532 11.319 18.017 1.00 56.00 85 GLU A C 1
ATOM 691 O O . GLU A 1 85 ? 4.585 12.000 18.380 1.00 56.00 85 GLU A O 1
ATOM 696 N N . ASN A 1 86 ? 5.433 10.519 16.948 1.00 70.38 86 ASN A N 1
ATOM 697 C CA . ASN A 1 86 ? 4.311 10.530 16.006 1.00 70.38 86 ASN A CA 1
ATOM 698 C C . ASN A 1 86 ? 3.746 9.120 15.765 1.00 70.38 86 ASN A C 1
ATOM 700 O O . ASN A 1 86 ? 3.850 8.568 14.666 1.00 70.38 86 ASN A O 1
ATOM 704 N N . GLU A 1 87 ? 3.180 8.495 16.799 1.00 82.06 87 GLU A N 1
ATOM 705 C CA . GLU A 1 87 ? 2.390 7.270 16.629 1.00 82.06 87 GLU A CA 1
ATOM 706 C C . GLU A 1 87 ? 1.127 7.598 15.808 1.00 82.06 87 GLU A C 1
ATOM 708 O O . GLU A 1 87 ? 0.304 8.382 16.272 1.00 82.06 87 GLU A O 1
ATOM 713 N N . PRO A 1 88 ? 0.929 7.038 14.603 1.00 87.44 88 PRO A N 1
ATOM 714 C CA . PRO A 1 88 ? -0.207 7.411 13.767 1.00 87.44 88 PRO A CA 1
ATOM 715 C C . PRO A 1 88 ? -1.516 6.796 14.275 1.00 87.44 88 PRO A C 1
ATOM 717 O O . PRO A 1 88 ? -1.540 5.787 14.986 1.00 87.44 88 PRO A O 1
ATOM 720 N N . LEU A 1 89 ? -2.639 7.370 13.851 1.00 91.06 89 LEU A N 1
ATOM 721 C CA . LEU A 1 89 ? -3.906 6.650 13.844 1.00 91.06 89 LEU A CA 1
ATOM 722 C C . LEU A 1 89 ? -3.860 5.591 12.747 1.00 91.06 89 LEU A C 1
ATOM 724 O O . LEU A 1 89 ? -3.464 5.873 11.618 1.00 91.06 89 LEU A O 1
ATOM 728 N N . PHE A 1 90 ? -4.289 4.382 13.090 1.00 94.94 90 PHE A N 1
ATOM 729 C CA . PHE A 1 90 ? -4.411 3.271 12.162 1.00 94.94 90 PHE A CA 1
ATOM 730 C C . PHE A 1 90 ? -5.887 3.038 11.845 1.00 94.94 90 PHE A C 1
ATOM 732 O O . PHE A 1 90 ? -6.696 2.841 12.754 1.00 94.94 90 PHE A O 1
ATOM 739 N N . TRP A 1 91 ? -6.235 3.052 10.563 1.00 97.38 91 TRP A N 1
ATOM 740 C CA . TRP A 1 91 ? -7.586 2.806 10.076 1.00 97.38 91 TRP A CA 1
ATOM 741 C C . TRP A 1 91 ? -7.616 1.598 9.152 1.00 97.38 91 TRP A C 1
ATOM 743 O O . TRP A 1 91 ? -6.681 1.351 8.388 1.00 97.38 91 TRP A O 1
ATOM 753 N N . GLN A 1 92 ? -8.734 0.884 9.197 1.00 98.25 92 GLN A N 1
ATOM 754 C CA . GLN A 1 92 ? -9.022 -0.249 8.334 1.00 98.25 92 GLN A CA 1
ATOM 755 C C . GLN A 1 92 ? -10.349 0.001 7.628 1.00 98.25 92 GLN A C 1
ATOM 757 O O . GLN A 1 92 ? -11.361 0.289 8.278 1.00 98.25 92 GLN A O 1
ATOM 762 N N . ALA A 1 93 ? -10.344 -0.116 6.304 1.00 98.50 93 ALA A N 1
ATOM 763 C CA . ALA A 1 93 ? -11.538 0.012 5.485 1.00 98.50 93 ALA A CA 1
ATOM 764 C C . ALA A 1 93 ? -11.786 -1.272 4.693 1.00 98.50 93 ALA A C 1
ATOM 766 O O . ALA A 1 93 ? -10.875 -1.778 4.041 1.00 98.50 93 ALA A O 1
ATOM 767 N N . GLY A 1 94 ? -13.014 -1.778 4.762 1.00 98.44 94 GLY A N 1
ATOM 768 C CA . GLY A 1 94 ? -13.526 -2.817 3.878 1.00 98.44 94 GLY A CA 1
ATOM 769 C C . GLY A 1 94 ? -14.347 -2.131 2.802 1.00 98.44 94 GLY A C 1
ATOM 770 O O . GLY A 1 94 ? -15.283 -1.393 3.121 1.00 98.44 94 GLY A O 1
ATOM 771 N N . LEU A 1 95 ? -13.957 -2.324 1.550 1.00 98.62 95 LEU A N 1
ATOM 772 C CA . LEU A 1 95 ? -14.461 -1.560 0.419 1.00 98.62 95 LEU A CA 1
ATOM 773 C C . LEU A 1 95 ? -14.951 -2.511 -0.667 1.00 98.62 95 LEU A C 1
ATOM 775 O O . LEU A 1 95 ? -14.359 -3.570 -0.877 1.00 98.62 95 LEU A O 1
ATOM 779 N N . LEU A 1 96 ? -15.992 -2.106 -1.387 1.00 98.38 96 LEU A N 1
ATOM 780 C CA . LEU A 1 96 ? -16.471 -2.815 -2.566 1.00 98.38 96 LEU A CA 1
ATOM 781 C C . LEU A 1 96 ? -16.261 -1.949 -3.804 1.00 98.38 96 LEU A C 1
ATOM 783 O O . LEU A 1 96 ? -16.680 -0.793 -3.859 1.00 98.38 96 LEU A O 1
ATOM 787 N N . VAL A 1 97 ? -15.589 -2.501 -4.805 1.00 98.12 97 VAL A N 1
ATOM 788 C CA . VAL A 1 97 ? -15.416 -1.827 -6.094 1.00 98.12 97 VAL A CA 1
ATOM 789 C C . VAL A 1 97 ? -16.738 -1.875 -6.862 1.00 98.12 97 VAL A C 1
ATOM 791 O O . VAL A 1 97 ? -17.355 -2.936 -6.971 1.00 98.12 97 VAL A O 1
ATOM 794 N N . LYS A 1 98 ? -17.176 -0.729 -7.402 1.00 94.62 98 LYS A N 1
ATOM 795 C CA . LYS A 1 98 ? -18.405 -0.643 -8.209 1.00 94.62 98 LYS A CA 1
ATOM 796 C C . LYS A 1 98 ? -18.345 -1.558 -9.437 1.00 94.62 98 LYS A C 1
ATOM 798 O O . LYS A 1 98 ? -17.279 -1.813 -9.999 1.00 94.62 98 LYS A O 1
ATOM 803 N N . GLU A 1 99 ? -19.510 -2.033 -9.870 1.00 93.00 99 GLU A N 1
ATOM 804 C CA . GLU A 1 99 ? -19.633 -2.906 -11.041 1.00 93.00 99 GLU A CA 1
ATOM 805 C C . GLU A 1 99 ? -19.059 -2.282 -12.313 1.00 93.00 99 GLU A C 1
ATOM 807 O O . GLU A 1 99 ? -19.136 -1.075 -12.529 1.00 93.00 99 GLU A O 1
ATOM 812 N N . GLY A 1 100 ? -18.458 -3.131 -13.151 1.00 92.62 100 GLY A N 1
ATOM 813 C CA . GLY A 1 100 ? -17.813 -2.722 -14.399 1.00 92.62 100 GLY A CA 1
ATOM 814 C C . GLY A 1 100 ? -16.411 -2.126 -14.240 1.00 92.62 100 GLY A C 1
ATOM 815 O O . GLY A 1 100 ? -15.739 -1.914 -15.246 1.00 92.62 100 GLY A O 1
ATOM 816 N N . LEU A 1 101 ? -15.936 -1.888 -13.012 1.00 94.38 101 LEU A N 1
ATOM 817 C CA . LEU A 1 101 ? -14.578 -1.405 -12.763 1.00 94.38 101 LEU A CA 1
ATOM 818 C C . LEU A 1 101 ? -13.612 -2.550 -12.440 1.00 94.38 101 LEU A C 1
ATOM 820 O O . LEU A 1 101 ? -13.988 -3.574 -11.873 1.00 94.38 101 LEU A O 1
ATOM 824 N N . ILE A 1 102 ? -12.334 -2.350 -12.769 1.00 94.81 102 ILE A N 1
ATOM 825 C CA . ILE A 1 102 ? -11.260 -3.305 -12.471 1.00 94.81 102 ILE A CA 1
ATOM 826 C C . ILE A 1 102 ? -10.726 -3.012 -11.058 1.00 94.81 102 ILE A C 1
ATOM 828 O O . ILE A 1 102 ? -10.121 -1.951 -10.867 1.00 94.81 102 ILE A O 1
ATOM 832 N N . PRO A 1 103 ? -10.866 -3.932 -10.077 1.00 95.81 103 PRO A N 1
ATOM 83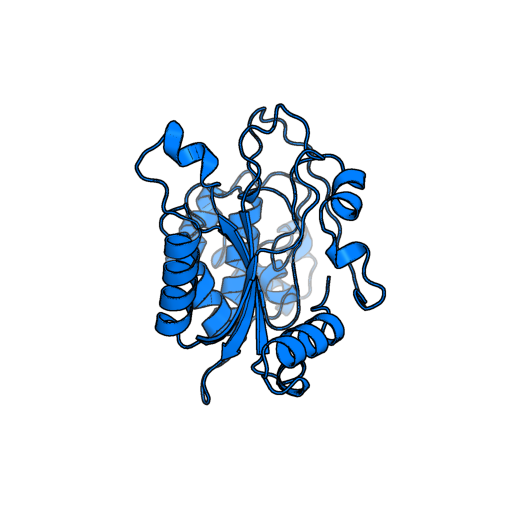3 C CA . PRO A 1 103 ? -10.517 -3.664 -8.680 1.00 95.81 103 PRO A CA 1
ATOM 834 C C . PRO A 1 103 ? -9.101 -3.138 -8.472 1.00 95.81 103 PRO A C 1
ATOM 836 O O . PRO A 1 103 ? -8.893 -2.154 -7.768 1.00 95.81 103 PRO A O 1
ATOM 839 N N . ARG A 1 104 ? -8.123 -3.747 -9.145 1.00 94.81 104 ARG A N 1
ATOM 840 C CA . ARG A 1 104 ? -6.717 -3.365 -9.014 1.00 94.81 104 ARG A CA 1
ATOM 841 C C . ARG A 1 104 ? -6.419 -1.969 -9.572 1.00 94.81 104 ARG A C 1
ATOM 843 O O . ARG A 1 104 ? -5.605 -1.249 -9.004 1.00 94.81 104 ARG A O 1
ATOM 850 N N . LYS A 1 105 ? -7.095 -1.580 -10.659 1.00 96.12 105 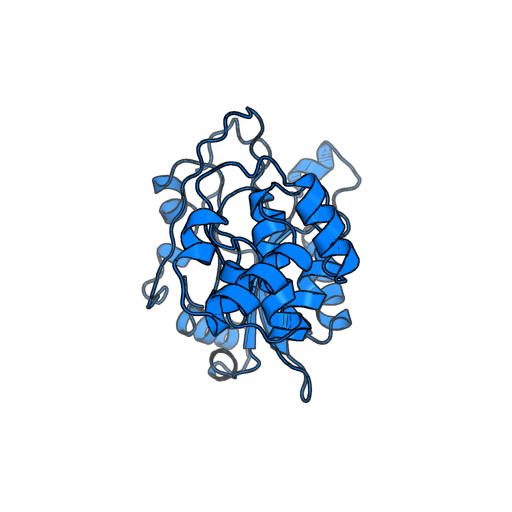LYS A N 1
ATOM 851 C CA . LYS A 1 105 ? -6.958 -0.250 -11.266 1.00 96.12 105 LYS A CA 1
ATOM 852 C C . LYS A 1 105 ? -7.540 0.823 -10.354 1.00 96.12 105 LYS A C 1
ATOM 854 O O . LYS A 1 105 ? -6.847 1.782 -10.033 1.00 96.12 105 LYS A O 1
ATOM 859 N N . VAL A 1 106 ? -8.756 0.597 -9.859 1.00 97.25 106 VAL A N 1
ATOM 860 C CA . VAL A 1 106 ? -9.422 1.493 -8.903 1.00 97.25 106 VAL A CA 1
ATOM 861 C C . VAL A 1 106 ? -8.609 1.641 -7.617 1.00 97.25 106 VAL A C 1
ATOM 863 O O . VAL A 1 106 ? -8.411 2.753 -7.140 1.00 97.25 106 VAL A O 1
ATOM 866 N N . ALA A 1 107 ? -8.090 0.537 -7.076 1.00 97.38 107 ALA A N 1
ATOM 867 C CA . ALA A 1 107 ? -7.238 0.548 -5.891 1.00 97.38 107 ALA A CA 1
ATOM 868 C C . ALA A 1 107 ? -5.963 1.387 -6.093 1.00 97.38 107 ALA A C 1
ATOM 870 O O . ALA A 1 107 ? -5.603 2.189 -5.231 1.00 97.38 107 ALA A O 1
ATOM 871 N N . PHE A 1 108 ? -5.287 1.238 -7.236 1.00 96.88 108 PHE A N 1
ATOM 872 C CA . PHE A 1 108 ? -4.098 2.028 -7.552 1.00 96.88 108 PHE A CA 1
ATOM 873 C C . PHE A 1 108 ? -4.418 3.520 -7.690 1.00 96.88 108 PHE A C 1
ATOM 875 O O . PHE A 1 108 ? -3.756 4.346 -7.063 1.00 96.88 108 PHE A O 1
ATOM 882 N N . ASP A 1 109 ? -5.453 3.862 -8.458 1.00 96.62 109 ASP A N 1
ATOM 883 C CA . ASP A 1 109 ? -5.834 5.254 -8.715 1.00 96.62 109 ASP A CA 1
ATOM 884 C C . ASP A 1 109 ? -6.283 5.957 -7.425 1.00 96.62 109 ASP A C 1
ATOM 886 O O . ASP A 1 109 ? -5.827 7.065 -7.133 1.00 96.62 109 ASP A O 1
ATOM 890 N N . ALA A 1 110 ? -7.077 5.271 -6.593 1.00 97.00 110 ALA A N 1
ATOM 891 C CA . ALA A 1 110 ? -7.478 5.761 -5.278 1.00 97.00 110 ALA A CA 1
ATOM 892 C C . ALA A 1 110 ? -6.269 6.014 -4.373 1.00 97.00 110 ALA A C 1
ATOM 894 O O . ALA A 1 110 ? -6.169 7.072 -3.755 1.00 97.00 110 ALA A O 1
ATOM 895 N N . LYS A 1 111 ? -5.312 5.081 -4.328 1.00 95.56 111 LYS A N 1
ATOM 896 C CA . LYS A 1 111 ? -4.079 5.254 -3.554 1.00 95.56 111 LYS A CA 1
ATOM 897 C C . LYS A 1 111 ? -3.279 6.474 -4.015 1.00 95.56 111 LYS A C 1
ATOM 899 O O . LYS A 1 111 ? -2.907 7.292 -3.180 1.00 95.56 111 LYS A O 1
ATOM 904 N N . VAL A 1 112 ? -3.052 6.625 -5.323 1.00 94.88 112 VAL A N 1
ATOM 905 C CA . VAL A 1 112 ? -2.323 7.779 -5.878 1.00 94.88 112 VAL A CA 1
ATOM 906 C C . VAL A 1 112 ? -3.040 9.091 -5.550 1.00 94.88 112 VAL A C 1
ATOM 908 O O . VAL A 1 112 ? -2.398 10.045 -5.117 1.00 94.88 112 VAL A O 1
ATOM 911 N N . SER A 1 113 ? -4.364 9.133 -5.716 1.00 95.06 113 SER A N 1
ATOM 912 C CA . SER A 1 113 ? -5.199 10.306 -5.429 1.00 95.06 113 SER A CA 1
ATOM 913 C C . SER A 1 113 ? -5.144 10.716 -3.951 1.00 95.06 113 SER A C 1
ATOM 915 O O . SER A 1 113 ? -4.981 11.897 -3.621 1.00 95.06 113 SER A O 1
ATOM 917 N N . MET A 1 114 ? -5.241 9.741 -3.045 1.00 93.50 114 MET A N 1
ATOM 918 C CA . MET A 1 114 ? -5.380 9.991 -1.611 1.00 93.50 114 MET A CA 1
ATOM 919 C C . MET A 1 114 ? -4.094 10.478 -0.939 1.00 93.50 114 MET A C 1
ATOM 921 O O . MET A 1 114 ? -4.190 11.225 0.032 1.00 93.50 114 MET A O 1
ATOM 925 N N . GLU A 1 115 ? -2.920 10.126 -1.460 1.00 91.00 115 GLU A N 1
ATOM 926 C CA . GLU A 1 115 ? -1.617 10.468 -0.863 1.00 91.00 115 GLU A CA 1
ATOM 927 C C . GLU A 1 115 ? -1.065 11.846 -1.284 1.00 91.00 115 GLU A C 1
ATOM 929 O O . GLU A 1 115 ? 0.042 12.232 -0.909 1.00 91.00 115 GLU A O 1
ATOM 934 N N . THR A 1 116 ? -1.826 12.623 -2.056 1.00 85.75 116 THR A N 1
ATOM 935 C CA . THR A 1 116 ? -1.376 13.901 -2.641 1.00 85.75 116 THR A CA 1
ATOM 936 C C . THR A 1 116 ? -1.065 15.001 -1.615 1.00 85.75 116 THR A C 1
ATOM 938 O O . THR A 1 116 ? -0.181 15.836 -1.844 1.00 85.75 116 THR A O 1
ATOM 941 N N . ASP A 1 117 ? -1.755 15.011 -0.472 1.00 81.62 117 ASP A N 1
ATOM 942 C CA . ASP A 1 117 ? -1.611 16.043 0.565 1.00 81.62 117 ASP A CA 1
ATOM 943 C C . ASP A 1 117 ? -0.660 15.660 1.714 1.00 81.62 117 ASP A C 1
ATOM 945 O O . ASP A 1 117 ? -0.389 16.491 2.580 1.00 81.62 117 ASP A O 1
ATOM 949 N N . GLY A 1 118 ? -0.123 14.434 1.707 1.00 79.56 118 GLY A N 1
ATOM 950 C CA . GLY A 1 118 ? 0.824 13.928 2.705 1.00 79.56 118 GLY A CA 1
ATOM 951 C C . GLY A 1 118 ? 0.241 13.652 4.097 1.00 79.56 118 GLY A C 1
ATOM 952 O O . GLY A 1 118 ? 0.991 13.250 4.981 1.00 79.56 118 GLY A O 1
ATOM 953 N N . ARG A 1 119 ? -1.067 13.854 4.322 1.00 84.88 119 ARG A N 1
ATOM 954 C CA . ARG A 1 119 ? -1.721 13.570 5.617 1.00 84.88 119 ARG A CA 1
ATOM 955 C C . ARG A 1 119 ? -2.311 12.169 5.688 1.00 84.88 119 ARG A C 1
ATOM 957 O O . ARG A 1 119 ? -2.498 11.636 6.778 1.00 84.88 119 ARG A O 1
ATOM 964 N N . ILE A 1 120 ? -2.663 11.607 4.538 1.00 90.81 120 ILE A N 1
ATOM 965 C CA . ILE A 1 120 ? -3.191 10.253 4.418 1.00 90.81 120 ILE A CA 1
ATOM 966 C C . ILE A 1 120 ? -2.112 9.402 3.77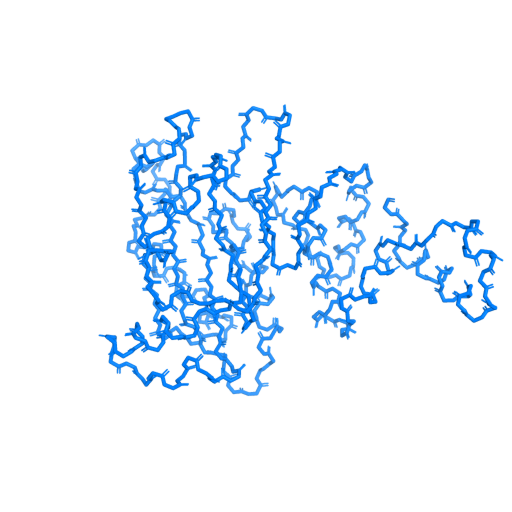0 1.00 90.81 120 ILE A C 1
ATOM 968 O O . ILE A 1 120 ? -1.729 9.646 2.629 1.00 90.81 120 ILE A O 1
ATOM 972 N N . HIS A 1 121 ? -1.648 8.390 4.495 1.00 91.94 121 HIS A N 1
ATOM 973 C CA . HIS A 1 121 ? -0.734 7.384 3.974 1.00 91.94 121 HIS A CA 1
ATOM 974 C C . HIS A 1 121 ? -1.463 6.058 3.791 1.00 91.94 121 HIS A C 1
ATOM 976 O O . HIS A 1 121 ? -2.041 5.525 4.744 1.00 91.94 121 HIS A O 1
ATOM 982 N N . ILE A 1 122 ? -1.424 5.499 2.582 1.00 95.12 122 ILE A N 1
ATOM 983 C CA . ILE A 1 122 ? -2.049 4.213 2.280 1.00 95.12 122 ILE A CA 1
ATOM 984 C C . ILE A 1 122 ? -0.997 3.118 2.468 1.00 95.12 122 ILE A C 1
ATOM 986 O O . ILE A 1 122 ? -0.136 2.878 1.625 1.00 95.12 122 ILE A O 1
ATOM 990 N N . GLY A 1 123 ? -1.064 2.412 3.598 1.00 94.19 123 GLY A N 1
ATOM 991 C CA . GLY A 1 123 ? -0.169 1.289 3.880 1.00 94.19 123 GLY A CA 1
ATOM 992 C C . GLY A 1 123 ? -0.364 0.122 2.911 1.00 94.19 123 GLY A C 1
ATOM 993 O O . GLY A 1 123 ? 0.614 -0.474 2.462 1.00 94.19 123 GLY A O 1
ATOM 994 N N . SER A 1 124 ? -1.622 -0.171 2.581 1.00 96.69 124 SER A N 1
ATOM 995 C CA . SER A 1 124 ? -2.032 -1.087 1.515 1.00 96.69 124 SER A CA 1
ATOM 996 C C . SER A 1 124 ? -3.456 -0.768 1.076 1.00 96.69 124 SER A C 1
ATOM 998 O O . SER A 1 124 ? -4.281 -0.403 1.911 1.00 96.69 124 SER A O 1
ATOM 1000 N N . LEU A 1 125 ? -3.752 -0.954 -0.207 1.00 97.81 125 LEU A N 1
ATOM 1001 C CA . LEU A 1 125 ? -5.103 -0.919 -0.766 1.00 97.81 125 LEU A CA 1
ATOM 1002 C C . LEU A 1 125 ? -5.175 -1.997 -1.843 1.00 97.81 125 LEU A C 1
ATOM 1004 O O . LEU A 1 125 ? -4.633 -1.822 -2.930 1.00 97.81 125 LEU A O 1
ATOM 1008 N N . SER A 1 126 ? -5.720 -3.159 -1.493 1.00 96.50 126 SER A N 1
ATOM 1009 C CA . SER A 1 126 ? -5.607 -4.364 -2.320 1.00 96.50 126 SER A CA 1
ATOM 1010 C C . SER A 1 126 ? -6.734 -5.351 -2.030 1.00 96.50 126 SER A C 1
ATOM 1012 O O . SER A 1 126 ? -7.327 -5.317 -0.954 1.00 96.50 126 SER A O 1
ATOM 1014 N N . GLY A 1 127 ? -7.022 -6.225 -2.997 1.00 96.25 127 GLY A N 1
ATOM 1015 C CA . GLY A 1 127 ? -7.851 -7.420 -2.820 1.00 96.25 127 GLY A CA 1
ATOM 1016 C C . GLY A 1 127 ? -7.052 -8.645 -2.360 1.00 96.25 127 GLY A C 1
ATOM 1017 O O . GLY A 1 127 ? -7.639 -9.651 -1.993 1.00 96.25 127 GLY A O 1
ATOM 1018 N N . ASP A 1 128 ? -5.725 -8.579 -2.309 1.00 94.31 128 ASP A N 1
ATOM 1019 C CA . ASP A 1 128 ? -4.901 -9.756 -2.018 1.00 94.31 128 ASP A CA 1
ATOM 1020 C C . ASP A 1 128 ? -4.112 -9.607 -0.722 1.00 94.31 128 ASP A C 1
ATOM 1022 O O . ASP A 1 128 ? -3.972 -10.571 0.028 1.00 94.31 128 ASP A O 1
ATOM 1026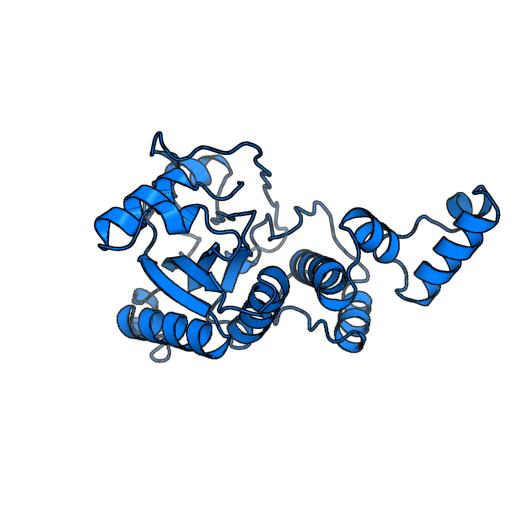 N N . VAL A 1 129 ? -3.629 -8.397 -0.423 1.00 95.44 129 VAL A N 1
ATOM 1027 C CA . VAL A 1 129 ? -2.620 -8.166 0.619 1.00 95.44 129 VAL A CA 1
ATOM 1028 C C . VAL A 1 129 ? -3.063 -7.083 1.599 1.00 95.44 129 VAL A C 1
ATOM 1030 O O . VAL A 1 129 ? -3.550 -6.028 1.200 1.00 95.44 129 VAL A O 1
ATOM 1033 N N . ALA A 1 130 ? -2.818 -7.315 2.886 1.00 96.38 130 ALA A N 1
ATOM 1034 C CA . ALA A 1 130 ? -2.917 -6.312 3.939 1.00 96.38 130 ALA A CA 1
ATOM 1035 C C . ALA A 1 130 ? -1.543 -6.092 4.595 1.00 96.38 130 ALA A C 1
ATOM 1037 O O . ALA A 1 130 ? -0.847 -7.046 4.975 1.00 96.38 130 ALA A O 1
ATOM 1038 N N . VAL A 1 131 ? -1.143 -4.824 4.727 1.00 96.19 131 VAL A N 1
ATOM 1039 C CA . VAL A 1 131 ? 0.154 -4.425 5.289 1.00 96.19 131 VAL A CA 1
ATOM 1040 C C . VAL A 1 131 ? -0.039 -3.823 6.673 1.00 96.19 131 VAL A C 1
ATOM 1042 O O . VAL A 1 131 ? -0.729 -2.820 6.839 1.00 96.19 131 VAL A O 1
ATOM 1045 N N . TYR A 1 132 ? 0.616 -4.419 7.664 1.00 94.62 132 TYR A N 1
ATOM 1046 C CA . TYR A 1 132 ? 0.742 -3.872 9.010 1.00 94.62 132 TYR A CA 1
ATOM 1047 C C . TYR A 1 132 ? 2.156 -3.325 9.160 1.00 94.62 132 TYR A C 1
ATOM 1049 O O . TYR A 1 132 ? 3.123 -4.057 8.955 1.00 94.62 132 TYR A O 1
ATOM 1057 N N . LYS A 1 133 ? 2.281 -2.041 9.490 1.00 91.25 133 LYS A N 1
ATOM 1058 C CA . LYS A 1 133 ? 3.569 -1.380 9.703 1.00 91.25 133 LYS A CA 1
ATOM 1059 C C . LYS A 1 133 ? 3.532 -0.508 10.948 1.00 91.25 133 LYS A C 1
ATOM 1061 O O . LYS A 1 133 ? 2.582 0.237 11.170 1.00 91.25 133 LYS A O 1
ATOM 1066 N N . VAL A 1 134 ? 4.577 -0.613 11.757 1.00 88.62 134 VAL A N 1
ATOM 1067 C CA . VAL A 1 134 ? 4.777 0.209 12.949 1.00 88.62 134 VAL A CA 1
ATOM 1068 C C . VAL A 1 134 ? 6.266 0.477 13.119 1.00 88.62 134 VAL A C 1
ATOM 1070 O O . VAL A 1 134 ? 7.097 -0.370 12.788 1.00 88.62 134 VAL A O 1
ATOM 1073 N N . LYS A 1 135 ? 6.616 1.667 13.608 1.00 85.44 135 LYS A N 1
ATOM 1074 C CA . LYS A 1 135 ? 7.992 1.981 13.995 1.00 85.44 135 LYS A CA 1
ATOM 1075 C C . LYS A 1 135 ? 8.354 1.194 15.258 1.00 85.44 135 LYS A C 1
ATOM 1077 O O . LYS A 1 135 ? 7.603 1.204 16.225 1.00 85.44 135 LYS A O 1
ATOM 1082 N N . GLY A 1 136 ? 9.516 0.552 15.269 1.00 80.12 136 GLY A N 1
ATOM 1083 C CA . GLY A 1 136 ? 10.003 -0.196 16.425 1.00 80.12 136 GLY A CA 1
ATOM 1084 C C . GLY A 1 136 ? 10.795 -1.430 16.020 1.00 80.12 136 GLY A C 1
ATOM 1085 O O . GLY A 1 136 ? 11.125 -1.622 14.849 1.00 80.12 136 GLY A O 1
ATOM 1086 N N . THR A 1 137 ? 11.108 -2.268 17.005 1.00 79.62 137 THR A N 1
ATOM 1087 C CA . THR A 1 137 ? 11.703 -3.584 16.755 1.00 79.62 137 THR A CA 1
ATOM 1088 C C . THR A 1 137 ? 10.660 -4.527 16.154 1.00 79.62 137 THR A C 1
ATOM 1090 O O . THR A 1 137 ? 9.454 -4.306 16.270 1.00 79.62 137 THR A O 1
ATOM 1093 N N . SER A 1 138 ? 11.111 -5.610 15.521 1.00 78.81 138 SER A N 1
ATOM 1094 C CA . SER A 1 138 ? 10.217 -6.613 14.925 1.00 78.81 138 SER A CA 1
ATOM 1095 C C . SER A 1 138 ? 9.234 -7.223 15.933 1.00 78.81 138 SER A C 1
ATOM 1097 O O . SER A 1 138 ? 8.101 -7.521 15.566 1.00 78.81 138 SER A O 1
ATOM 1099 N N . PHE A 1 139 ? 9.631 -7.358 17.202 1.00 81.25 139 PHE A N 1
ATOM 1100 C CA . PHE A 1 139 ? 8.779 -7.886 18.272 1.00 81.25 139 PHE A CA 1
ATOM 1101 C C . PHE A 1 139 ? 7.587 -6.977 18.594 1.00 81.25 139 PHE A C 1
ATOM 1103 O O . PHE A 1 139 ? 6.492 -7.473 18.850 1.00 81.25 139 PHE A O 1
ATOM 1110 N N . VAL A 1 140 ? 7.771 -5.653 18.503 1.00 85.56 140 VAL A N 1
ATOM 1111 C CA . VAL A 1 140 ? 6.706 -4.678 18.786 1.00 85.56 140 VAL A CA 1
ATOM 1112 C C . VAL A 1 140 ? 5.527 -4.857 17.834 1.00 85.56 140 VAL A C 1
ATOM 1114 O O . VAL A 1 140 ? 4.398 -4.634 18.242 1.00 85.56 140 VAL A O 1
ATOM 1117 N N . LEU A 1 141 ? 5.741 -5.298 16.591 1.00 88.19 141 LEU A N 1
ATOM 1118 C CA . LEU A 1 141 ? 4.671 -5.408 15.595 1.00 88.19 141 LEU A CA 1
ATOM 1119 C C . LEU A 1 141 ? 3.538 -6.356 16.030 1.00 88.19 141 LEU A C 1
ATOM 1121 O O . LEU A 1 141 ? 2.367 -5.997 15.905 1.00 88.19 141 LEU A O 1
ATOM 1125 N N . ALA A 1 142 ? 3.880 -7.532 16.563 1.00 87.00 142 ALA A N 1
ATOM 1126 C CA . ALA A 1 142 ? 2.899 -8.531 16.996 1.00 87.00 142 ALA A CA 1
ATOM 1127 C C . ALA A 1 142 ? 2.168 -8.128 18.290 1.00 87.00 142 ALA A C 1
ATOM 1129 O O . ALA A 1 142 ? 1.000 -8.466 18.477 1.00 87.00 142 ALA A O 1
ATOM 1130 N N . GLU A 1 143 ? 2.842 -7.391 19.176 1.00 88.62 143 GLU A N 1
ATOM 1131 C CA . GLU A 1 143 ? 2.233 -6.849 20.396 1.00 88.62 143 GLU A CA 1
ATOM 1132 C C . GLU A 1 143 ? 1.357 -5.629 20.097 1.00 88.62 143 GLU A C 1
ATOM 1134 O O . GLU A 1 143 ? 0.313 -5.434 20.712 1.00 88.62 143 GLU A O 1
ATOM 1139 N N . TYR A 1 144 ? 1.787 -4.793 19.155 1.00 91.69 144 TYR A N 1
ATOM 1140 C CA . TYR A 1 144 ? 1.170 -3.508 18.874 1.00 91.69 144 TYR A CA 1
ATOM 1141 C C . TYR A 1 144 ? -0.188 -3.652 18.195 1.00 91.69 144 TYR A C 1
ATOM 1143 O O . TYR A 1 144 ? -1.131 -2.992 18.617 1.00 91.69 144 TYR A O 1
ATOM 1151 N N . PHE A 1 145 ? -0.315 -4.495 17.166 1.00 94.25 145 PHE A N 1
ATOM 1152 C CA . PHE A 1 145 ? -1.590 -4.698 16.474 1.00 94.25 145 PHE A CA 1
ATOM 1153 C C . PHE A 1 145 ? -2.380 -5.832 17.121 1.00 94.25 145 PHE A C 1
ATOM 1155 O O . PHE A 1 145 ? -2.010 -7.001 17.008 1.00 94.25 145 PHE A O 1
ATOM 1162 N N . LEU A 1 146 ? -3.513 -5.497 17.743 1.00 94.50 146 LEU A N 1
ATOM 1163 C CA . LEU A 1 146 ? -4.350 -6.485 18.430 1.00 94.50 146 LEU A CA 1
ATOM 1164 C C . LEU A 1 146 ? -5.015 -7.482 17.478 1.00 94.50 146 LEU A C 1
ATOM 1166 O O . LEU A 1 146 ? -5.381 -8.571 17.910 1.00 94.50 146 LEU A O 1
ATOM 1170 N N . ASP A 1 147 ? -5.089 -7.164 16.185 1.00 94.69 147 ASP A N 1
ATOM 1171 C CA . ASP A 1 147 ? -5.501 -8.112 15.148 1.00 94.69 147 ASP A CA 1
ATOM 1172 C C . ASP A 1 147 ? -4.674 -9.407 15.201 1.00 94.69 147 ASP A C 1
ATOM 1174 O O . ASP A 1 147 ? -5.232 -10.484 15.030 1.00 94.69 147 ASP A O 1
ATOM 1178 N N . PHE A 1 148 ? -3.369 -9.340 15.505 1.00 93.38 148 PHE A N 1
ATOM 1179 C CA . PHE A 1 148 ? -2.511 -10.530 15.596 1.00 93.38 148 PHE A CA 1
ATOM 1180 C C . PHE A 1 148 ? -2.798 -11.422 16.809 1.00 93.38 148 PHE A C 1
ATOM 1182 O O . PHE A 1 148 ? -2.348 -12.564 16.836 1.00 93.38 148 PHE A O 1
ATOM 1189 N N . GLN A 1 149 ? -3.553 -10.929 17.791 1.00 92.81 149 GLN A N 1
ATOM 1190 C CA . GLN A 1 149 ? -3.994 -11.718 18.943 1.00 92.81 149 GLN A CA 1
ATOM 1191 C C . GLN A 1 149 ? -5.279 -12.500 18.643 1.00 92.81 149 GLN A C 1
ATOM 1193 O O . GLN A 1 149 ? -5.711 -13.329 19.445 1.00 92.81 149 GLN A O 1
ATOM 1198 N N . ASP A 1 150 ? -5.911 -12.245 17.495 1.00 93.81 150 ASP A N 1
ATOM 1199 C CA . ASP A 1 150 ? -7.140 -12.914 17.113 1.00 93.81 150 ASP A CA 1
ATOM 1200 C C . ASP A 1 150 ? -6.863 -14.265 16.427 1.00 93.81 150 ASP A C 1
ATOM 1202 O O . ASP A 1 150 ? -6.167 -14.305 15.412 1.00 93.81 150 ASP A O 1
ATOM 1206 N N . PRO A 1 151 ? -7.466 -15.380 16.878 1.00 92.56 151 PRO A N 1
ATOM 1207 C CA . PRO A 1 151 ? -7.300 -16.686 16.231 1.00 92.56 151 PRO A CA 1
ATOM 1208 C C . PRO A 1 151 ? -7.789 -16.756 14.772 1.00 92.56 151 PRO A C 1
ATOM 1210 O O . PRO A 1 151 ? -7.461 -17.701 14.049 1.00 92.56 151 PRO A O 1
ATOM 1213 N N . GLN A 1 152 ? -8.615 -15.800 14.334 1.00 92.31 152 GLN A N 1
ATOM 1214 C CA . GLN A 1 152 ? -9.074 -15.670 12.948 1.00 92.31 152 GLN A CA 1
ATOM 1215 C C . GLN A 1 152 ? -8.092 -14.881 12.070 1.00 92.31 152 GLN A C 1
ATOM 1217 O O . GLN A 1 152 ? -8.283 -14.830 10.853 1.00 92.31 152 GLN A O 1
ATOM 1222 N N . MET A 1 153 ? -7.032 -14.308 12.649 1.00 92.81 153 MET A N 1
ATOM 1223 C CA . MET A 1 153 ? -5.927 -13.698 11.915 1.00 92.81 153 MET A CA 1
ATOM 1224 C C . MET A 1 153 ? -5.054 -14.779 11.278 1.00 92.81 153 MET A C 1
ATOM 1226 O O . MET A 1 153 ? -3.989 -15.149 11.768 1.00 92.81 153 MET A O 1
ATOM 1230 N N . LYS A 1 154 ? -5.554 -15.327 10.174 1.00 91.31 154 LYS A N 1
ATOM 1231 C CA . LYS A 1 154 ? -4.907 -16.388 9.407 1.00 91.31 154 LYS A CA 1
ATOM 1232 C C . LYS A 1 154 ? -4.379 -15.827 8.102 1.00 91.31 154 LYS A C 1
ATOM 1234 O O . LYS A 1 154 ? -5.015 -14.987 7.474 1.00 91.31 154 LYS A O 1
ATOM 1239 N N . SER A 1 155 ? -3.220 -16.329 7.705 1.00 93.31 155 SER A N 1
ATOM 1240 C CA . SER A 1 155 ? -2.529 -15.923 6.494 1.00 93.31 155 SER A CA 1
ATOM 1241 C C . SER A 1 155 ? -1.888 -17.154 5.863 1.00 93.31 155 SER A C 1
ATOM 1243 O O . SER A 1 155 ? -1.304 -17.982 6.564 1.00 93.31 155 SER A O 1
ATOM 1245 N N . ARG A 1 156 ? -2.017 -17.293 4.544 1.00 94.06 156 ARG A N 1
ATOM 1246 C CA . ARG A 1 156 ? -1.307 -18.299 3.745 1.00 94.06 156 ARG A CA 1
ATOM 1247 C C . ARG A 1 156 ? 0.171 -17.954 3.586 1.00 94.06 156 ARG A C 1
ATOM 1249 O O . ARG A 1 156 ? 0.992 -18.862 3.504 1.00 94.06 156 ARG A O 1
ATOM 1256 N N . ALA A 1 157 ? 0.498 -16.665 3.501 1.00 92.00 157 ALA A N 1
ATOM 1257 C CA . ALA A 1 157 ? 1.863 -16.193 3.313 1.00 92.00 157 ALA A CA 1
ATOM 1258 C C . ALA A 1 157 ? 2.099 -14.832 3.979 1.00 92.00 157 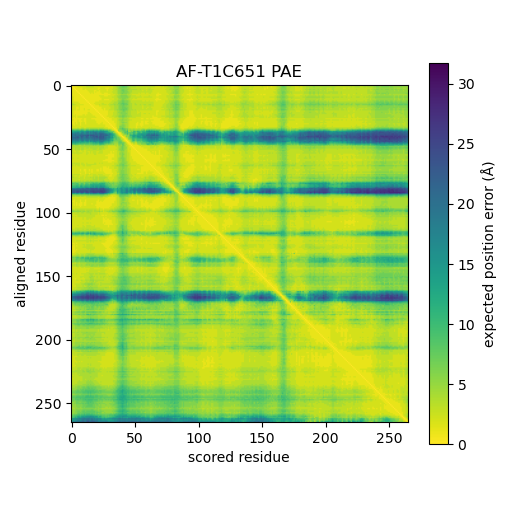ALA A C 1
ATOM 1260 O O . ALA A 1 157 ? 1.297 -13.900 3.872 1.00 92.00 157 ALA A O 1
ATOM 1261 N N . VAL A 1 158 ? 3.261 -14.694 4.616 1.00 92.12 158 VAL A N 1
ATOM 1262 C CA . VAL A 1 158 ? 3.669 -13.468 5.304 1.00 92.12 158 VAL A CA 1
ATOM 1263 C C . VAL A 1 158 ? 5.013 -13.002 4.764 1.00 92.12 158 VAL A C 1
ATOM 1265 O O . VAL A 1 158 ? 5.978 -13.760 4.754 1.00 92.12 158 VAL A O 1
ATOM 1268 N N . LEU A 1 159 ? 5.077 -11.733 4.361 1.00 91.75 159 LEU A N 1
ATOM 1269 C CA . LEU A 1 159 ? 6.326 -11.024 4.112 1.00 91.75 159 LEU A CA 1
ATOM 1270 C C . LEU A 1 159 ? 6.603 -10.102 5.301 1.00 91.75 159 LEU A C 1
ATOM 1272 O O . LEU A 1 159 ? 5.810 -9.203 5.586 1.00 91.75 159 LEU A O 1
ATOM 1276 N N . GLY A 1 160 ? 7.710 -10.345 5.996 1.00 91.31 160 GLY A N 1
ATOM 1277 C CA . GLY A 1 160 ? 8.212 -9.489 7.068 1.00 91.31 160 GLY A CA 1
ATOM 1278 C C . GLY A 1 160 ? 9.420 -8.686 6.601 1.00 91.31 160 GLY A C 1
ATOM 1279 O O . GLY A 1 160 ? 10.222 -9.174 5.808 1.00 91.31 160 GLY A O 1
ATOM 1280 N N . HIS A 1 161 ? 9.563 -7.462 7.104 1.00 91.00 161 HIS A N 1
ATOM 1281 C CA . HIS A 1 161 ? 10.723 -6.624 6.823 1.00 91.00 161 HIS A CA 1
ATOM 1282 C C . HIS A 1 161 ? 11.095 -5.802 8.058 1.00 91.00 161 HIS A C 1
ATOM 1284 O O . HIS A 1 161 ? 10.231 -5.200 8.691 1.00 91.00 161 HIS A O 1
ATOM 1290 N N . SER A 1 162 ? 12.386 -5.739 8.381 1.00 84.81 162 SER A N 1
ATOM 1291 C CA . SER A 1 162 ? 12.926 -4.835 9.398 1.00 84.81 162 SER A CA 1
ATOM 1292 C C . SER A 1 162 ? 13.942 -3.919 8.734 1.00 84.81 162 SER A C 1
ATOM 1294 O O . SER A 1 162 ? 14.834 -4.384 8.033 1.00 84.81 162 SER A O 1
ATOM 1296 N N . ARG A 1 163 ? 13.768 -2.606 8.892 1.00 75.19 163 ARG A N 1
ATOM 1297 C CA . ARG A 1 163 ? 14.622 -1.603 8.252 1.00 75.19 163 ARG A CA 1
ATOM 1298 C C . ARG A 1 163 ? 15.563 -1.001 9.288 1.00 75.19 163 ARG A C 1
ATOM 1300 O O . ARG A 1 163 ? 15.097 -0.386 10.242 1.00 75.19 163 ARG A O 1
ATOM 1307 N N . TYR A 1 164 ? 16.865 -1.084 9.039 1.00 67.12 164 TYR A N 1
ATOM 1308 C CA . TYR A 1 164 ? 17.846 -0.222 9.693 1.00 67.12 164 TYR A CA 1
ATOM 1309 C C . TYR A 1 164 ? 17.941 1.092 8.912 1.00 67.12 164 TYR A C 1
ATOM 1311 O O . TYR A 1 164 ? 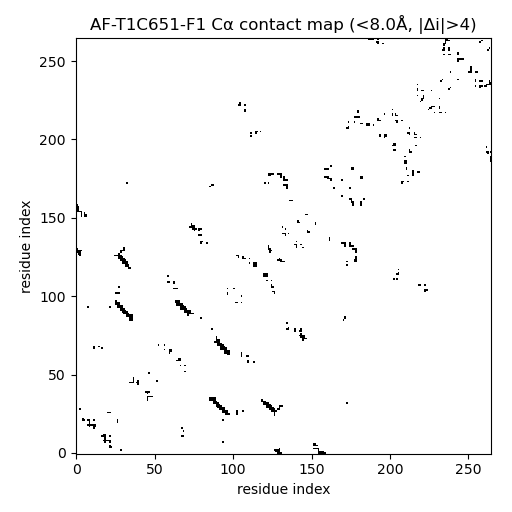18.363 1.112 7.761 1.00 67.12 164 TYR A O 1
ATOM 1319 N N . SER A 1 165 ? 17.486 2.193 9.512 1.00 61.19 165 SER A N 1
ATOM 1320 C CA . SER A 1 165 ? 17.617 3.533 8.933 1.00 61.19 165 SER A CA 1
ATOM 1321 C C . SER A 1 165 ? 18.869 4.193 9.498 1.00 61.19 165 SER A C 1
ATOM 1323 O O . SER A 1 165 ? 18.975 4.347 10.710 1.00 61.19 165 SER A O 1
ATOM 1325 N N . THR A 1 166 ? 19.787 4.629 8.637 1.00 52.38 166 THR A N 1
ATOM 1326 C CA . THR A 1 166 ? 20.907 5.511 9.016 1.00 52.38 166 THR A CA 1
ATOM 1327 C C . THR A 1 166 ? 20.444 6.943 9.322 1.00 52.38 166 THR A C 1
ATOM 1329 O O . THR A 1 166 ? 21.191 7.719 9.908 1.00 52.38 166 THR A O 1
ATOM 1332 N N . ASN A 1 167 ? 19.193 7.284 8.985 1.00 56.09 167 ASN A N 1
ATOM 1333 C CA . ASN A 1 167 ? 18.557 8.554 9.337 1.00 56.09 167 ASN A CA 1
ATOM 1334 C C . ASN A 1 167 ? 17.853 8.465 10.697 1.00 56.09 167 ASN A C 1
ATOM 1336 O O . ASN A 1 167 ? 17.048 7.555 10.916 1.00 56.09 167 ASN A O 1
ATOM 1340 N N . THR A 1 168 ? 18.096 9.459 11.553 1.00 48.25 168 THR A N 1
ATOM 1341 C CA . THR A 1 168 ? 17.588 9.579 12.934 1.00 48.25 168 THR A CA 1
ATOM 1342 C C . THR A 1 168 ? 16.080 9.847 13.033 1.00 48.25 168 THR A C 1
ATOM 1344 O O . THR A 1 168 ? 15.476 9.564 14.065 1.00 48.25 168 THR A O 1
ATOM 1347 N N . LEU A 1 169 ? 15.434 10.315 11.957 1.00 55.78 169 LEU A N 1
ATOM 1348 C CA . LEU A 1 169 ? 13.987 10.561 11.893 1.00 55.78 169 LEU A CA 1
ATOM 1349 C C . LEU A 1 169 ? 13.300 9.536 10.977 1.00 55.78 169 LEU A C 1
ATOM 1351 O O . LEU A 1 169 ? 13.128 9.757 9.776 1.00 55.78 169 LEU A O 1
ATOM 1355 N N . SER A 1 170 ? 12.913 8.382 11.528 1.00 58.03 170 SER A N 1
ATOM 1356 C CA . SER A 1 170 ? 12.069 7.420 10.808 1.00 58.03 170 SER A CA 1
ATOM 1357 C C . SER A 1 170 ? 10.587 7.737 11.031 1.00 58.03 170 SER A C 1
ATOM 1359 O O . SER A 1 170 ? 10.131 7.745 12.177 1.00 58.03 170 SER A O 1
ATOM 1361 N N . VAL A 1 171 ? 9.841 7.924 9.946 1.00 74.56 171 VAL A N 1
ATOM 1362 C CA . VAL A 1 171 ? 8.380 8.096 9.951 1.00 74.56 171 VAL A CA 1
ATOM 1363 C C . VAL A 1 171 ? 7.692 6.793 9.516 1.00 74.56 171 VAL A C 1
ATOM 1365 O O . VAL A 1 171 ? 8.286 6.008 8.767 1.00 74.56 171 VAL A O 1
ATOM 1368 N N .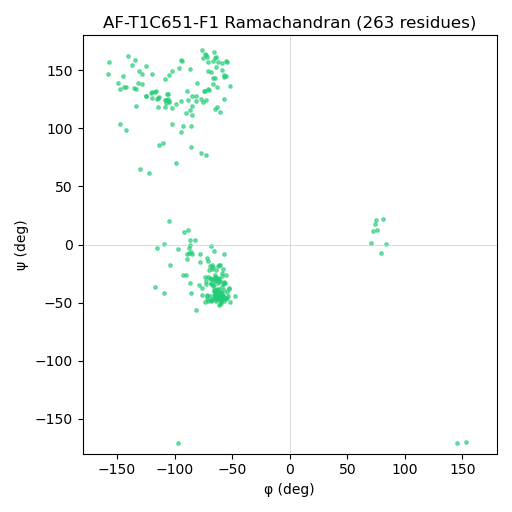 THR A 1 172 ? 6.483 6.520 10.018 1.00 80.44 172 THR A N 1
ATOM 1369 C CA . THR A 1 172 ? 5.786 5.226 9.832 1.00 80.44 172 THR A CA 1
ATOM 1370 C C . THR A 1 172 ? 5.524 4.913 8.359 1.00 80.44 172 THR A C 1
ATOM 1372 O O . THR A 1 172 ? 5.580 3.758 7.941 1.00 80.44 172 THR A O 1
ATOM 1375 N N . GLU A 1 173 ? 5.322 5.944 7.547 1.00 82.88 173 GLU A N 1
ATOM 1376 C CA . GLU A 1 173 ? 5.076 5.869 6.109 1.00 82.88 173 GLU A CA 1
ATOM 1377 C C . GLU A 1 173 ? 6.218 5.157 5.370 1.00 82.88 173 GLU A C 1
ATOM 1379 O O . GLU A 1 173 ? 5.979 4.409 4.423 1.00 82.88 173 GLU A O 1
ATOM 1384 N N . ARG A 1 174 ? 7.457 5.322 5.857 1.00 83.81 174 ARG A N 1
ATOM 1385 C CA . ARG A 1 174 ? 8.678 4.724 5.290 1.00 83.81 174 ARG A CA 1
ATOM 1386 C C . ARG A 1 174 ? 8.978 3.322 5.826 1.00 83.81 174 ARG A C 1
ATOM 1388 O O . ARG A 1 174 ? 9.971 2.713 5.422 1.00 83.81 174 ARG A O 1
ATOM 1395 N N . VAL A 1 175 ? 8.176 2.812 6.763 1.00 83.56 175 VAL A N 1
ATOM 1396 C CA . VAL A 1 175 ? 8.326 1.447 7.276 1.00 83.56 175 VAL A CA 1
ATOM 1397 C C . VAL A 1 175 ? 7.831 0.460 6.222 1.00 83.56 175 VAL A C 1
ATOM 1399 O O . VAL A 1 175 ? 6.750 0.606 5.646 1.00 83.56 175 VAL A O 1
ATOM 1402 N N . GLN A 1 176 ? 8.655 -0.552 5.983 1.00 89.38 176 GLN A N 1
ATOM 1403 C CA . GLN A 1 176 ? 8.421 -1.627 5.028 1.00 89.38 176 GLN A CA 1
ATOM 1404 C C . GLN A 1 176 ? 7.768 -2.842 5.714 1.00 89.38 176 GLN A C 1
ATOM 1406 O O . GLN A 1 176 ? 7.912 -2.981 6.930 1.00 89.38 176 GLN A O 1
ATOM 1411 N N . PRO A 1 177 ? 7.079 -3.736 4.978 1.00 90.12 177 PRO A N 1
ATOM 1412 C CA . PRO A 1 177 ? 6.965 -3.798 3.515 1.00 90.12 177 PRO A CA 1
ATOM 1413 C C . PRO A 1 177 ? 6.013 -2.750 2.915 1.00 90.12 177 PRO A C 1
ATOM 1415 O O . PRO A 1 177 ? 5.247 -2.077 3.619 1.00 90.12 177 PRO A O 1
ATOM 1418 N N . PHE A 1 178 ? 6.087 -2.603 1.595 1.00 91.56 178 PHE A N 1
ATOM 1419 C CA . PHE A 1 178 ? 5.076 -1.915 0.795 1.00 91.56 178 PHE A CA 1
ATOM 1420 C C . PHE A 1 178 ? 4.106 -2.926 0.174 1.00 91.56 178 PHE A C 1
ATOM 1422 O O . PHE A 1 178 ? 4.068 -4.084 0.594 1.00 91.56 178 PHE A O 1
ATOM 1429 N N . SER A 1 179 ? 3.233 -2.474 -0.730 1.00 84.62 179 SER A N 1
ATOM 1430 C CA . SER A 1 179 ? 2.121 -3.308 -1.205 1.00 84.62 179 SER A CA 1
ATOM 1431 C C . SER A 1 179 ? 2.597 -4.474 -2.073 1.00 84.62 179 SER A C 1
ATOM 1433 O O . SER A 1 179 ? 1.940 -5.514 -2.090 1.00 84.62 179 SER A O 1
ATOM 1435 N N . ILE A 1 180 ? 3.723 -4.311 -2.770 1.00 90.12 180 ILE A N 1
ATOM 1436 C CA . ILE A 1 180 ? 4.287 -5.305 -3.682 1.00 90.12 180 ILE A CA 1
ATOM 1437 C C . ILE A 1 180 ? 5.560 -5.932 -3.111 1.00 90.12 180 ILE A C 1
ATOM 1439 O O . ILE A 1 180 ? 5.737 -7.144 -3.231 1.00 90.12 180 ILE A O 1
ATOM 1443 N N . LEU A 1 181 ? 6.444 -5.142 -2.491 1.00 90.75 181 LEU A N 1
ATOM 1444 C CA . LEU A 1 181 ? 7.778 -5.619 -2.113 1.00 90.75 181 LEU A CA 1
ATOM 1445 C C . LEU A 1 181 ? 8.285 -5.141 -0.747 1.00 90.75 181 LEU A C 1
ATOM 1447 O O . LEU A 1 181 ? 7.821 -4.159 -0.163 1.00 90.75 181 LEU A O 1
ATOM 1451 N N . GLY A 1 182 ? 9.293 -5.863 -0.255 1.00 92.06 182 GLY A N 1
ATOM 1452 C CA . GLY A 1 182 ? 10.237 -5.403 0.757 1.00 92.06 182 GLY A CA 1
ATOM 1453 C C . GLY A 1 182 ? 11.623 -5.295 0.121 1.00 92.06 182 GLY A C 1
ATOM 1454 O O . GLY A 1 182 ? 12.093 -6.249 -0.496 1.00 92.06 182 GLY A O 1
ATOM 1455 N N . HIS A 1 183 ? 12.259 -4.139 0.248 1.00 91.88 183 HIS A N 1
ATOM 1456 C CA . HIS A 1 183 ? 13.535 -3.797 -0.360 1.00 91.88 183 HIS A CA 1
ATOM 1457 C C . HIS A 1 183 ? 14.614 -3.594 0.707 1.00 91.88 183 HIS A C 1
ATOM 1459 O O . HIS A 1 183 ? 14.539 -2.669 1.522 1.00 91.88 183 HIS A O 1
ATOM 1465 N N . ASN A 1 184 ? 15.647 -4.435 0.629 1.00 89.06 184 ASN A N 1
ATOM 1466 C CA . ASN A 1 184 ? 16.882 -4.307 1.390 1.00 89.06 184 ASN A CA 1
ATOM 1467 C C . ASN A 1 184 ? 17.980 -3.745 0.484 1.00 89.06 184 ASN A C 1
ATOM 1469 O O . ASN A 1 184 ? 18.537 -4.475 -0.334 1.00 89.06 184 ASN A O 1
ATOM 1473 N N . GLY A 1 185 ? 18.294 -2.465 0.649 1.00 86.88 185 GLY A N 1
ATOM 1474 C CA . GLY A 1 185 ? 19.305 -1.783 -0.147 1.00 86.88 185 GLY A CA 1
ATOM 1475 C C . GLY A 1 185 ? 19.032 -0.290 -0.243 1.00 86.88 185 GLY A C 1
ATOM 1476 O O . GLY A 1 185 ? 18.161 0.240 0.449 1.00 86.88 185 GLY A O 1
ATOM 1477 N N . GLU A 1 186 ? 19.780 0.363 -1.122 1.00 87.56 186 GLU A N 1
ATOM 1478 C CA . GLU A 1 186 ? 19.627 1.772 -1.471 1.00 87.56 186 GLU A CA 1
ATOM 1479 C C . GLU A 1 186 ? 19.657 1.906 -2.994 1.00 87.56 186 GLU A C 1
ATOM 1481 O O . GLU A 1 186 ? 20.504 1.307 -3.664 1.00 87.56 186 GLU A O 1
ATOM 1486 N N . ILE A 1 187 ? 18.719 2.673 -3.549 1.00 89.25 187 ILE A N 1
ATOM 1487 C CA . ILE A 1 187 ? 18.653 2.923 -4.992 1.00 89.25 187 ILE A CA 1
ATOM 1488 C C . ILE A 1 187 ? 19.390 4.226 -5.301 1.00 89.25 187 ILE A C 1
ATOM 1490 O O . ILE A 1 187 ? 18.826 5.318 -5.229 1.00 89.25 187 ILE A O 1
ATOM 1494 N N . ASN A 1 188 ? 20.654 4.112 -5.706 1.00 90.25 188 ASN A N 1
ATOM 1495 C CA . ASN A 1 188 ? 21.516 5.270 -5.981 1.00 90.25 188 ASN A CA 1
ATOM 1496 C C . ASN A 1 188 ? 21.034 6.145 -7.153 1.00 90.25 188 ASN A C 1
ATOM 1498 O O . ASN A 1 188 ? 21.398 7.313 -7.261 1.00 90.25 188 ASN A O 1
ATOM 1502 N N . THR A 1 189 ? 20.218 5.593 -8.050 1.00 91.38 189 THR A N 1
ATOM 1503 C CA . THR A 1 189 ? 19.716 6.266 -9.259 1.00 91.38 189 THR A CA 1
ATOM 1504 C C . THR A 1 189 ? 18.249 6.692 -9.135 1.00 91.38 189 THR A C 1
ATOM 1506 O O . THR A 1 189 ? 17.587 6.958 -10.140 1.00 91.38 189 THR A O 1
ATOM 1509 N N . ILE A 1 190 ? 17.728 6.801 -7.910 1.00 93.44 190 ILE A N 1
ATOM 1510 C CA . ILE A 1 190 ? 16.302 7.022 -7.643 1.00 93.44 190 ILE A CA 1
ATOM 1511 C C . ILE A 1 190 ? 15.687 8.216 -8.392 1.00 93.44 190 ILE A C 1
ATOM 1513 O O . ILE A 1 190 ? 14.566 8.129 -8.889 1.00 93.44 190 ILE A O 1
ATOM 1517 N N . ASP A 1 191 ? 16.412 9.324 -8.546 1.00 93.75 191 ASP A N 1
ATOM 1518 C CA . ASP A 1 191 ? 15.886 10.512 -9.231 1.00 93.75 191 ASP A CA 1
ATOM 1519 C C . ASP A 1 191 ? 15.602 10.271 -10.713 1.00 93.75 191 ASP A C 1
ATOM 1521 O O . ASP A 1 191 ? 14.722 10.905 -11.298 1.00 93.75 191 ASP A O 1
ATOM 1525 N N . LYS A 1 192 ? 16.331 9.344 -11.334 1.00 93.75 192 LYS A N 1
ATOM 1526 C CA . LYS A 1 192 ? 16.049 8.906 -12.696 1.00 93.75 192 LYS A CA 1
ATOM 1527 C C . LYS A 1 192 ? 14.765 8.084 -12.735 1.00 93.75 192 LYS A C 1
ATOM 1529 O O . LYS A 1 192 ? 13.891 8.428 -13.524 1.00 93.75 192 LYS A O 1
ATOM 1534 N N . LEU A 1 193 ? 14.620 7.098 -11.844 1.00 94.75 193 LEU A N 1
ATOM 1535 C CA . LEU A 1 193 ? 13.403 6.284 -11.743 1.00 94.75 193 LEU A CA 1
ATOM 1536 C C . LEU A 1 193 ? 12.162 7.157 -11.566 1.00 94.75 193 LEU A C 1
ATOM 1538 O O . LEU A 1 193 ? 11.187 6.978 -12.280 1.00 94.75 193 LEU A O 1
ATOM 1542 N N . ARG A 1 194 ? 12.223 8.151 -10.673 1.00 95.50 194 ARG A N 1
ATOM 1543 C CA . ARG A 1 194 ? 11.124 9.097 -10.422 1.00 95.50 194 ARG A CA 1
ATOM 1544 C C . ARG A 1 194 ? 10.723 9.889 -11.663 1.00 95.50 194 ARG A C 1
ATOM 1546 O O . ARG A 1 194 ? 9.539 10.125 -11.887 1.00 95.50 194 ARG A O 1
ATOM 1553 N N . ARG A 1 195 ? 11.702 10.337 -12.459 1.00 95.06 195 ARG A N 1
ATOM 1554 C CA . ARG A 1 195 ? 11.429 11.055 -13.714 1.00 95.06 195 ARG A CA 1
ATOM 1555 C C . ARG A 1 195 ? 10.797 10.128 -14.745 1.00 95.06 195 ARG A C 1
ATOM 1557 O O . ARG A 1 195 ? 9.799 10.501 -15.350 1.00 95.06 195 ARG A O 1
ATOM 1564 N N . GLU A 1 196 ? 11.364 8.941 -14.928 1.00 94.44 196 GLU A N 1
ATOM 1565 C CA . GLU A 1 196 ? 10.878 7.966 -15.904 1.00 94.44 196 GLU A CA 1
ATOM 1566 C C . GLU A 1 196 ? 9.480 7.445 -15.523 1.00 94.44 196 GLU A C 1
ATOM 1568 O O . GLU A 1 196 ? 8.585 7.430 -16.365 1.00 94.44 196 GLU A O 1
ATOM 1573 N N . SER A 1 197 ? 9.230 7.132 -14.247 1.00 95.38 197 SER A N 1
ATOM 1574 C CA . SER A 1 197 ? 7.908 6.718 -13.761 1.00 95.38 197 SER A CA 1
ATOM 1575 C C . SER A 1 197 ? 6.863 7.815 -13.984 1.00 95.38 197 SER A C 1
ATOM 1577 O O . SER A 1 197 ? 5.765 7.537 -14.464 1.00 95.38 197 SER A O 1
ATOM 1579 N N . ALA A 1 198 ? 7.208 9.080 -13.717 1.00 95.44 198 ALA A N 1
ATOM 1580 C CA . ALA A 1 198 ? 6.312 10.207 -13.955 1.00 95.44 198 ALA A CA 1
ATOM 1581 C C . ALA A 1 198 ? 5.972 10.374 -15.447 1.00 95.44 198 ALA A C 1
ATOM 1583 O O . ALA A 1 198 ? 4.817 10.642 -15.775 1.00 95.44 198 ALA A O 1
ATOM 1584 N N . MET A 1 199 ? 6.937 10.159 -16.352 1.00 94.56 199 MET A N 1
ATOM 1585 C CA . MET A 1 199 ? 6.694 10.154 -17.805 1.00 94.56 199 MET A CA 1
ATOM 1586 C C . MET A 1 199 ? 5.733 9.039 -18.237 1.00 94.56 199 MET A C 1
ATOM 1588 O O . MET A 1 199 ? 5.001 9.210 -19.208 1.00 94.56 199 MET A O 1
ATOM 1592 N N . LEU A 1 200 ? 5.700 7.926 -17.500 1.00 94.19 200 LEU A N 1
ATOM 1593 C CA . LEU A 1 200 ? 4.761 6.823 -17.709 1.00 94.19 200 LEU A CA 1
ATOM 1594 C C . LEU A 1 200 ? 3.380 7.057 -17.073 1.00 94.19 200 LEU A C 1
ATOM 1596 O O . LEU A 1 200 ? 2.547 6.159 -17.110 1.00 94.19 200 LEU A O 1
ATOM 1600 N N . GLY A 1 201 ? 3.120 8.223 -16.469 1.00 94.94 201 GLY A N 1
ATOM 1601 C CA . GLY A 1 201 ? 1.872 8.468 -15.737 1.00 94.94 201 GLY A CA 1
ATOM 1602 C C . GLY A 1 201 ? 1.819 7.768 -14.373 1.00 94.94 201 GLY A C 1
ATOM 1603 O O . GLY A 1 201 ? 0.739 7.551 -13.821 1.00 94.94 201 GLY A O 1
ATOM 1604 N N . ILE A 1 202 ? 2.978 7.410 -13.813 1.00 95.94 202 ILE A N 1
ATOM 1605 C CA . ILE A 1 202 ? 3.130 6.813 -12.484 1.00 95.94 202 ILE A CA 1
ATOM 1606 C C . ILE A 1 202 ? 3.868 7.820 -11.586 1.00 95.94 202 ILE A C 1
ATOM 1608 O O . ILE A 1 202 ? 5.100 7.785 -11.479 1.00 95.94 202 ILE A O 1
ATOM 1612 N N . PRO A 1 203 ? 3.151 8.767 -10.956 1.00 94.69 203 PRO A N 1
ATOM 1613 C CA . PRO A 1 203 ? 3.795 9.791 -10.148 1.00 94.69 203 PRO A CA 1
ATOM 1614 C C . PRO A 1 203 ? 4.443 9.170 -8.897 1.00 94.69 203 PRO A C 1
ATOM 1616 O O . PRO A 1 203 ? 3.824 8.313 -8.249 1.00 94.69 203 PRO A O 1
ATOM 1619 N N . PRO A 1 204 ? 5.664 9.605 -8.530 1.00 93.00 204 PRO A N 1
ATOM 1620 C CA . PRO A 1 204 ? 6.310 9.169 -7.299 1.00 93.00 204 PRO A CA 1
ATOM 1621 C C . PRO A 1 204 ? 5.537 9.645 -6.064 1.00 93.00 204 PRO A C 1
ATOM 1623 O O . PRO A 1 204 ? 4.745 10.592 -6.113 1.00 93.00 204 PRO A O 1
ATOM 1626 N N . VAL A 1 205 ? 5.783 8.994 -4.932 1.00 90.44 205 VAL A N 1
ATOM 1627 C CA . VAL A 1 205 ? 5.188 9.353 -3.647 1.00 90.44 205 VAL A CA 1
ATOM 1628 C C . VAL A 1 205 ? 5.835 10.645 -3.153 1.00 90.44 205 VAL A C 1
ATOM 1630 O O . VAL A 1 205 ? 7.054 10.746 -3.002 1.00 90.44 205 VAL A O 1
ATOM 1633 N N . LYS A 1 206 ? 5.021 11.663 -2.865 1.00 86.06 206 LYS A N 1
ATOM 1634 C CA . LYS A 1 206 ? 5.512 12.957 -2.378 1.00 8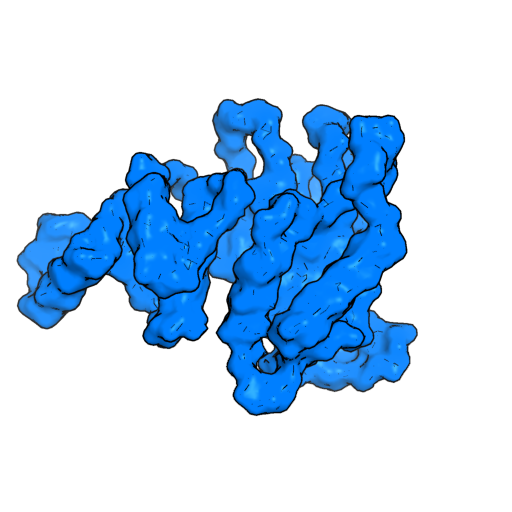6.06 206 LYS A CA 1
ATOM 1635 C C . LYS A 1 206 ? 6.259 12.780 -1.049 1.00 86.06 206 LYS A C 1
ATOM 1637 O O . LYS A 1 206 ? 5.662 12.429 -0.039 1.00 86.06 206 LYS A O 1
ATOM 1642 N N . GLY A 1 207 ? 7.569 13.037 -1.046 1.00 85.31 207 GLY A N 1
ATOM 1643 C CA . GLY A 1 207 ? 8.422 12.844 0.137 1.00 85.31 207 GLY A CA 1
ATOM 1644 C C . GLY A 1 207 ? 8.711 11.375 0.490 1.00 85.31 207 GLY A C 1
ATOM 1645 O O . GLY A 1 207 ? 9.246 11.103 1.574 1.00 85.31 207 GLY A O 1
ATOM 1646 N N . GLY A 1 208 ? 8.377 10.444 -0.409 1.00 87.50 208 GLY A N 1
ATOM 1647 C CA . GLY A 1 208 ? 8.607 9.012 -0.250 1.00 87.50 208 GLY A CA 1
ATOM 1648 C C . GLY A 1 208 ? 10.089 8.631 -0.238 1.00 87.50 208 GLY A C 1
ATOM 1649 O O . GLY A 1 208 ? 10.960 9.371 -0.703 1.00 87.50 208 GLY A O 1
ATOM 1650 N N . SER A 1 209 ? 10.390 7.466 0.337 1.00 90.56 209 SER A N 1
ATOM 1651 C CA . SER A 1 209 ? 11.709 6.846 0.209 1.00 90.56 209 SER A CA 1
ATOM 1652 C C . SER A 1 20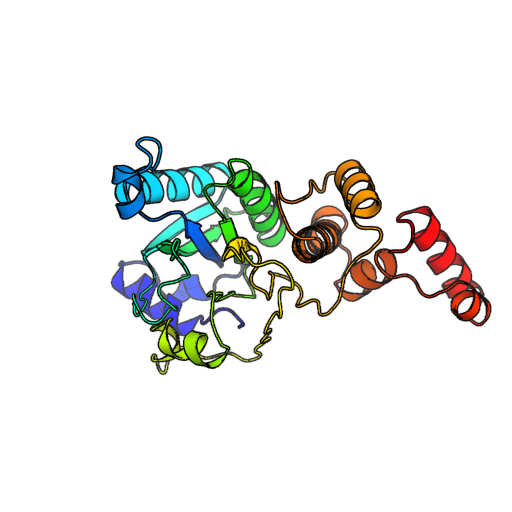9 ? 11.912 6.256 -1.188 1.00 90.56 209 SER A C 1
ATOM 1654 O O . SER A 1 209 ? 10.954 5.963 -1.898 1.00 90.56 209 SER A O 1
ATOM 1656 N N . ASP A 1 210 ? 13.164 5.974 -1.534 1.00 92.88 210 ASP A N 1
ATOM 1657 C CA . ASP A 1 210 ? 13.534 5.253 -2.757 1.00 92.88 210 ASP A CA 1
ATOM 1658 C C . ASP A 1 210 ? 12.714 3.972 -2.990 1.00 92.88 210 ASP A C 1
ATOM 1660 O O . ASP A 1 210 ? 12.167 3.730 -4.061 1.00 92.88 210 ASP A O 1
ATOM 1664 N N . SER A 1 211 ? 12.539 3.202 -1.926 1.00 93.56 211 SER A N 1
ATOM 1665 C CA . SER A 1 211 ? 11.842 1.926 -1.907 1.00 93.56 211 SER A CA 1
ATOM 1666 C C . SER A 1 211 ? 10.322 2.084 -2.086 1.00 93.56 211 SER A C 1
ATOM 1668 O O . SER A 1 211 ? 9.680 1.184 -2.618 1.00 93.56 211 SER A O 1
ATOM 1670 N N . GLN A 1 212 ? 9.741 3.224 -1.676 1.00 92.81 212 GLN A N 1
ATOM 1671 C CA . GLN A 1 212 ? 8.319 3.534 -1.899 1.00 92.81 212 GLN A CA 1
ATOM 1672 C C . GLN A 1 212 ? 8.057 3.841 -3.367 1.00 92.81 212 GLN A C 1
ATOM 1674 O O . GLN A 1 212 ? 7.084 3.362 -3.940 1.00 92.81 212 GLN A O 1
ATOM 1679 N N . ASP A 1 213 ? 8.935 4.639 -3.968 1.00 94.44 213 ASP A N 1
ATOM 1680 C CA . ASP A 1 213 ? 8.833 5.013 -5.375 1.00 94.44 213 ASP A CA 1
ATOM 1681 C C . ASP A 1 213 ? 9.099 3.811 -6.290 1.00 94.44 213 ASP A C 1
ATOM 1683 O O . ASP A 1 213 ? 8.451 3.669 -7.328 1.00 94.44 213 ASP A O 1
ATOM 1687 N N . LEU A 1 214 ? 9.983 2.899 -5.874 1.00 95.81 214 LEU A N 1
ATOM 1688 C CA . LEU A 1 214 ? 10.174 1.609 -6.529 1.00 95.81 214 LEU A CA 1
ATOM 1689 C C . LEU A 1 214 ? 8.895 0.756 -6.503 1.00 95.81 214 LEU A C 1
ATOM 1691 O O . LEU A 1 214 ? 8.445 0.309 -7.557 1.00 95.81 214 LEU A O 1
ATOM 1695 N N . ASP A 1 215 ? 8.292 0.563 -5.323 1.00 95.62 215 ASP A N 1
ATOM 1696 C CA . ASP A 1 215 ? 7.032 -0.182 -5.164 1.00 95.62 215 ASP A CA 1
ATOM 1697 C C . ASP A 1 215 ? 5.914 0.428 -6.025 1.00 95.62 215 ASP A C 1
ATOM 1699 O O . ASP A 1 215 ? 5.261 -0.282 -6.791 1.00 95.62 215 ASP A O 1
ATOM 1703 N N . ARG A 1 216 ? 5.771 1.762 -5.986 1.00 95.62 216 ARG A N 1
ATOM 1704 C CA . ARG A 1 216 ? 4.819 2.535 -6.800 1.00 95.62 216 ARG A CA 1
ATOM 1705 C C . ARG A 1 216 ? 5.032 2.325 -8.296 1.00 95.62 216 ARG A C 1
ATOM 1707 O O . ARG A 1 216 ? 4.056 2.168 -9.028 1.00 95.62 216 ARG A O 1
ATOM 1714 N N . THR A 1 217 ? 6.284 2.332 -8.748 1.00 96.38 217 THR A N 1
ATOM 1715 C CA . THR A 1 217 ? 6.623 2.161 -10.166 1.00 96.38 217 THR A CA 1
ATOM 1716 C C . THR A 1 217 ? 6.283 0.755 -10.642 1.00 96.38 217 THR A C 1
ATOM 1718 O O . THR A 1 217 ? 5.601 0.608 -11.654 1.00 96.38 217 THR A O 1
ATOM 1721 N N . ILE A 1 218 ? 6.682 -0.276 -9.894 1.00 96.88 218 ILE A N 1
ATOM 1722 C CA . ILE A 1 218 ? 6.386 -1.674 -10.237 1.00 96.88 218 ILE A CA 1
ATOM 1723 C C . ILE A 1 218 ? 4.878 -1.914 -10.255 1.00 96.88 218 ILE A C 1
ATOM 1725 O O . ILE A 1 218 ? 4.350 -2.471 -11.215 1.00 96.88 218 ILE A O 1
ATOM 1729 N N . GLU A 1 219 ? 4.157 -1.455 -9.235 1.00 96.75 219 GLU A N 1
ATOM 1730 C CA . GLU A 1 219 ? 2.706 -1.600 -9.201 1.00 96.75 219 GLU A CA 1
ATOM 1731 C C . GLU A 1 219 ? 2.025 -0.866 -10.360 1.00 96.75 219 GLU A C 1
ATOM 1733 O O . GLU A 1 219 ? 1.115 -1.414 -10.982 1.00 96.75 219 GLU A O 1
ATOM 1738 N N . GLY A 1 220 ? 2.485 0.345 -10.684 1.00 96.88 220 GLY A N 1
ATOM 1739 C CA . GLY A 1 220 ? 1.987 1.110 -11.820 1.00 96.88 220 GLY A CA 1
ATOM 1740 C C . GLY A 1 220 ? 2.223 0.395 -13.149 1.00 96.88 220 GLY A C 1
ATOM 1741 O O . GLY A 1 220 ? 1.306 0.332 -13.963 1.00 96.88 220 GLY A O 1
ATOM 1742 N N . LEU A 1 221 ? 3.393 -0.224 -13.346 1.00 96.75 221 LEU A N 1
ATOM 1743 C CA . LEU A 1 221 ? 3.674 -1.062 -14.517 1.00 96.75 221 LEU A CA 1
ATOM 1744 C C . LEU A 1 221 ? 2.679 -2.222 -14.632 1.00 96.75 221 LEU A C 1
ATOM 1746 O O . LEU A 1 221 ? 2.115 -2.461 -15.701 1.00 96.75 221 LEU A O 1
ATOM 1750 N N . MET A 1 222 ? 2.404 -2.898 -13.518 1.00 96.81 222 MET A N 1
ATOM 1751 C CA . MET A 1 222 ? 1.453 -4.009 -13.492 1.00 96.81 222 MET A CA 1
ATOM 1752 C C . MET A 1 222 ? 0.014 -3.559 -13.776 1.00 96.81 222 MET A C 1
ATOM 1754 O O . MET A 1 222 ? -0.741 -4.261 -14.443 1.00 96.81 222 MET A O 1
ATOM 1758 N N . VAL A 1 223 ? -0.387 -2.398 -13.258 1.00 96.06 223 VAL A N 1
ATOM 1759 C CA . VAL A 1 223 ? -1.777 -1.925 -13.316 1.00 96.06 223 VAL A CA 1
ATOM 1760 C C . VAL A 1 223 ? -2.096 -1.186 -14.611 1.00 96.06 223 VAL A C 1
ATOM 1762 O O . VAL A 1 223 ? -3.182 -1.361 -15.157 1.00 96.06 223 VAL A O 1
ATOM 1765 N N . GLN A 1 224 ? -1.185 -0.341 -15.089 1.00 94.88 224 GLN A N 1
ATOM 1766 C CA . GLN A 1 224 ? -1.415 0.506 -16.261 1.00 94.88 224 GLN A CA 1
ATOM 1767 C C . GLN A 1 224 ? -1.066 -0.207 -17.568 1.00 94.88 224 GLN A C 1
ATOM 1769 O O . GLN A 1 224 ? -1.729 0.020 -18.576 1.00 94.88 224 GLN A O 1
ATOM 1774 N N . PHE A 1 225 ? -0.056 -1.081 -17.546 1.00 95.00 225 PHE A N 1
ATOM 1775 C CA . PHE A 1 225 ? 0.463 -1.746 -18.745 1.00 95.00 225 PHE A CA 1
ATOM 1776 C C . PHE A 1 225 ? 0.249 -3.265 -18.739 1.00 95.00 225 PHE A C 1
ATOM 1778 O O . PHE A 1 225 ? 0.565 -3.928 -19.721 1.00 95.00 225 PHE A O 1
ATOM 1785 N N . GLY A 1 226 ? -0.317 -3.826 -17.663 1.00 95.25 226 GLY A N 1
ATOM 1786 C CA . GLY A 1 226 ? -0.691 -5.241 -17.596 1.00 95.25 226 GLY A CA 1
ATOM 1787 C C . GLY A 1 226 ? 0.478 -6.206 -17.393 1.00 95.25 226 GLY A C 1
ATOM 1788 O O . GLY A 1 226 ? 0.290 -7.410 -17.550 1.00 95.25 226 GLY A O 1
ATOM 1789 N N . PHE A 1 227 ? 1.665 -5.708 -17.037 1.00 95.94 227 PHE A N 1
ATOM 1790 C CA . PHE A 1 227 ? 2.814 -6.566 -16.754 1.00 95.94 227 PHE A CA 1
ATOM 1791 C C . PHE A 1 227 ? 2.571 -7.450 -15.522 1.00 95.94 227 PHE A C 1
ATOM 1793 O O . PHE A 1 227 ? 1.991 -7.035 -14.514 1.00 95.94 227 PHE A O 1
ATOM 1800 N N . SER A 1 228 ? 3.069 -8.680 -15.570 1.00 96.25 228 SER A N 1
ATOM 1801 C CA . SER A 1 228 ? 3.243 -9.502 -14.375 1.00 96.25 228 SER A CA 1
ATOM 1802 C C . SER A 1 228 ? 4.295 -8.890 -13.443 1.00 96.25 228 SER A C 1
ATOM 1804 O O . SER A 1 228 ? 5.075 -8.018 -13.831 1.00 96.25 228 SER A O 1
ATOM 1806 N N . LEU A 1 229 ? 4.348 -9.370 -12.195 1.00 95.00 229 LEU A N 1
ATOM 1807 C CA . LEU A 1 229 ? 5.359 -8.909 -11.237 1.00 95.00 229 LEU A CA 1
ATOM 1808 C C . LEU A 1 229 ? 6.768 -9.171 -11.774 1.00 95.00 229 LEU A C 1
ATOM 1810 O O . LEU A 1 229 ? 7.627 -8.303 -11.687 1.00 95.00 229 LEU A O 1
ATOM 1814 N N . MET A 1 230 ? 6.983 -10.352 -12.358 1.00 95.31 230 MET A N 1
ATOM 1815 C CA . MET A 1 230 ? 8.282 -10.736 -12.901 1.00 95.31 230 MET A CA 1
ATOM 1816 C C . MET A 1 230 ? 8.669 -9.845 -14.081 1.00 95.31 230 MET A C 1
ATOM 1818 O O . MET A 1 230 ? 9.778 -9.332 -14.102 1.00 95.31 230 MET A O 1
ATOM 1822 N N . GLU A 1 231 ? 7.756 -9.577 -15.017 1.00 94.81 231 GLU A N 1
ATOM 1823 C CA . GLU A 1 231 ? 8.042 -8.676 -16.144 1.00 94.81 231 GLU A CA 1
ATOM 1824 C C . GLU A 1 231 ? 8.343 -7.249 -15.677 1.00 94.81 231 GLU A C 1
ATOM 1826 O O . GLU A 1 231 ? 9.324 -6.659 -16.120 1.00 94.81 231 GLU A O 1
ATOM 1831 N N . ALA A 1 232 ? 7.554 -6.707 -14.744 1.00 95.56 232 ALA A N 1
ATOM 1832 C CA . ALA A 1 232 ? 7.806 -5.382 -14.184 1.00 95.56 232 ALA A CA 1
ATOM 1833 C C . ALA A 1 232 ? 9.174 -5.314 -13.481 1.00 95.56 232 ALA A C 1
ATOM 1835 O O . ALA A 1 232 ? 9.909 -4.344 -13.658 1.00 95.56 232 ALA A O 1
ATOM 1836 N N . MET A 1 233 ? 9.550 -6.361 -12.740 1.00 94.50 233 MET A N 1
ATOM 1837 C CA . MET A 1 233 ? 10.871 -6.473 -12.116 1.00 94.50 233 MET A CA 1
ATOM 1838 C C . MET A 1 233 ? 12.000 -6.538 -13.149 1.00 94.50 233 MET A C 1
ATOM 1840 O O . MET A 1 233 ? 13.000 -5.858 -12.974 1.00 94.50 233 MET A O 1
ATOM 1844 N N . GLU A 1 234 ? 11.846 -7.296 -14.234 1.00 93.25 234 GLU A N 1
ATOM 1845 C CA . GLU A 1 234 ? 12.846 -7.415 -15.311 1.00 93.25 234 GLU A CA 1
ATOM 1846 C C . GLU A 1 234 ? 13.005 -6.112 -16.116 1.00 93.25 234 GLU A C 1
ATOM 1848 O O . GLU A 1 234 ? 14.087 -5.816 -16.626 1.00 93.25 234 GLU A O 1
ATOM 1853 N N . ILE A 1 235 ? 11.938 -5.312 -16.222 1.00 93.62 235 ILE A N 1
ATOM 1854 C CA . ILE A 1 235 ? 11.977 -3.979 -16.837 1.00 93.62 235 ILE A CA 1
ATOM 1855 C C . ILE A 1 235 ? 12.717 -2.985 -15.934 1.00 93.62 235 ILE A C 1
ATOM 1857 O O . ILE A 1 235 ? 13.518 -2.193 -16.426 1.00 93.62 235 ILE A O 1
ATOM 1861 N N . VAL A 1 236 ? 12.449 -3.017 -14.625 1.00 93.94 236 VAL A N 1
ATOM 1862 C CA . VAL A 1 236 ? 13.026 -2.079 -13.647 1.00 93.94 236 VAL A CA 1
ATOM 1863 C C . VAL A 1 236 ? 14.465 -2.457 -13.262 1.00 93.94 236 VAL A C 1
ATOM 1865 O O . VAL A 1 236 ? 15.314 -1.584 -13.090 1.00 93.94 236 VAL A O 1
ATOM 1868 N N . PHE A 1 237 ? 14.771 -3.753 -13.194 1.00 92.06 237 PHE A N 1
ATOM 1869 C CA . PHE A 1 237 ? 16.085 -4.313 -12.864 1.00 92.06 237 PHE A CA 1
ATOM 1870 C C . PHE A 1 237 ? 16.615 -5.217 -13.987 1.00 92.06 237 PHE A C 1
ATOM 1872 O O . PHE A 1 237 ? 16.851 -6.409 -13.768 1.00 92.06 237 PHE A O 1
ATOM 1879 N N . PRO A 1 238 ? 16.839 -4.687 -15.202 1.00 92.06 238 PRO A N 1
ATOM 1880 C CA . PRO A 1 238 ? 17.336 -5.507 -16.292 1.00 92.06 238 PRO A CA 1
ATOM 1881 C C . PRO A 1 238 ? 18.767 -5.983 -15.986 1.00 92.06 238 PRO A C 1
ATOM 1883 O O . PRO A 1 238 ? 19.577 -5.192 -15.478 1.00 92.06 238 PRO A O 1
ATOM 1886 N N . PRO A 1 239 ? 19.145 -7.219 -16.367 1.00 91.38 239 PRO A N 1
ATOM 1887 C CA . PRO A 1 239 ? 20.488 -7.735 -16.130 1.00 91.38 239 PRO A CA 1
ATOM 1888 C C . PRO A 1 239 ? 21.584 -6.832 -16.716 1.00 91.38 239 PRO A C 1
ATOM 1890 O O . PRO A 1 239 ? 21.365 -6.046 -17.646 1.00 91.38 239 PRO A O 1
ATOM 1893 N N . ILE A 1 240 ? 22.807 -6.945 -16.193 1.00 92.44 240 ILE A N 1
ATOM 1894 C CA . ILE A 1 240 ? 23.953 -6.204 -16.739 1.00 92.44 240 ILE A CA 1
ATOM 1895 C C . ILE A 1 240 ? 24.256 -6.640 -18.180 1.00 92.44 240 ILE A C 1
ATOM 1897 O O . ILE A 1 240 ? 24.008 -7.781 -18.575 1.00 92.44 240 ILE A O 1
ATOM 1901 N N . THR A 1 241 ? 24.844 -5.742 -18.973 1.00 91.81 241 THR A N 1
ATOM 1902 C CA . THR A 1 241 ? 25.086 -5.954 -20.414 1.00 91.81 241 THR A CA 1
ATOM 1903 C C . THR A 1 241 ? 25.912 -7.202 -20.714 1.00 91.81 241 THR A C 1
ATOM 1905 O O . THR A 1 241 ? 25.667 -7.864 -21.722 1.00 91.81 241 THR A O 1
ATOM 1908 N N . HIS A 1 242 ? 26.851 -7.557 -19.834 1.00 94.06 242 HIS A N 1
ATOM 1909 C CA . HIS A 1 242 ? 27.635 -8.784 -19.955 1.00 94.06 242 HIS A CA 1
ATOM 1910 C C . HIS A 1 242 ? 26.750 -10.040 -19.881 1.00 94.06 242 HIS A C 1
ATOM 1912 O O . HIS A 1 242 ? 26.861 -10.910 -20.740 1.00 94.06 242 HIS A O 1
ATOM 1918 N N . ILE A 1 243 ? 25.822 -10.105 -18.915 1.00 94.00 243 ILE A N 1
ATOM 1919 C CA . ILE A 1 243 ? 24.862 -11.217 -18.791 1.00 94.00 243 ILE A CA 1
ATOM 1920 C C . ILE A 1 243 ? 23.960 -11.257 -20.026 1.00 94.00 243 ILE A C 1
ATOM 1922 O O . ILE A 1 243 ? 23.829 -12.303 -20.652 1.00 94.00 243 ILE A O 1
ATOM 1926 N N . ILE A 1 244 ? 23.415 -10.106 -20.436 1.00 93.62 244 ILE A N 1
ATOM 1927 C CA . ILE A 1 244 ? 22.547 -9.992 -21.620 1.00 93.62 244 ILE A CA 1
ATOM 1928 C C . ILE A 1 244 ? 23.250 -10.497 -22.891 1.00 93.62 244 ILE A C 1
ATOM 1930 O O . ILE A 1 244 ? 22.637 -11.157 -23.730 1.00 93.62 244 ILE A O 1
ATOM 1934 N N . SER A 1 245 ? 24.546 -10.215 -23.034 1.00 93.06 245 SER A N 1
ATOM 1935 C CA . SER A 1 245 ? 25.336 -10.617 -24.204 1.00 93.06 245 SER A CA 1
ATOM 1936 C C . SER A 1 245 ? 25.534 -12.131 -24.305 1.00 93.06 245 SER A C 1
ATOM 1938 O O . SER A 1 245 ? 25.773 -12.624 -25.404 1.00 93.06 245 SER A O 1
ATOM 1940 N N . ALA A 1 246 ? 25.398 -12.868 -23.199 1.00 95.50 246 ALA A N 1
ATOM 1941 C CA . ALA A 1 246 ? 25.477 -14.327 -23.168 1.00 95.50 246 ALA A CA 1
ATOM 1942 C C . ALA A 1 246 ? 24.122 -15.022 -23.408 1.00 95.50 246 ALA A C 1
ATOM 1944 O O . ALA A 1 246 ? 24.095 -16.225 -23.654 1.00 95.50 246 ALA A O 1
ATOM 1945 N N . LEU A 1 247 ? 23.007 -14.284 -23.363 1.00 95.62 247 LEU A N 1
ATOM 1946 C CA . LEU A 1 247 ? 21.674 -14.828 -23.629 1.00 95.62 247 LEU A CA 1
ATOM 1947 C C . LEU A 1 247 ? 21.470 -15.121 -25.120 1.00 95.62 247 LEU A C 1
ATOM 1949 O O . LEU A 1 247 ? 22.183 -14.590 -25.986 1.00 95.62 247 LEU A O 1
ATOM 1953 N N . ASP A 1 248 ? 20.457 -15.933 -25.421 1.00 97.50 248 ASP A N 1
ATOM 1954 C CA . ASP A 1 248 ? 20.017 -16.181 -26.789 1.00 97.50 248 ASP A CA 1
ATOM 1955 C C . ASP A 1 248 ? 19.600 -14.871 -27.494 1.00 97.50 248 ASP A C 1
ATOM 1957 O O . ASP A 1 248 ? 19.248 -13.882 -26.839 1.00 97.50 248 ASP A O 1
ATOM 1961 N N . PRO A 1 249 ? 19.629 -14.824 -28.840 1.00 97.12 249 PRO A N 1
ATOM 1962 C CA . PRO A 1 249 ? 19.390 -13.585 -29.576 1.00 97.12 249 PRO A CA 1
ATOM 1963 C C . PRO A 1 249 ? 18.052 -12.898 -29.270 1.00 97.12 249 PRO A C 1
ATOM 1965 O O . PRO A 1 249 ? 18.000 -11.667 -29.277 1.00 97.12 249 PRO A O 1
ATOM 1968 N N . LYS A 1 250 ? 16.984 -13.659 -28.982 1.00 96.69 250 LYS A N 1
ATOM 1969 C CA . LYS A 1 250 ? 15.657 -13.087 -28.711 1.00 96.69 250 LYS A CA 1
ATOM 1970 C C . LYS A 1 250 ? 15.626 -12.425 -27.338 1.00 96.69 250 LYS A C 1
ATOM 1972 O O . LYS A 1 250 ? 15.246 -11.259 -27.239 1.00 96.69 250 LYS A O 1
ATOM 1977 N N . MET A 1 251 ? 16.095 -13.121 -26.304 1.00 95.12 251 MET A N 1
ATOM 1978 C CA . MET A 1 251 ? 16.177 -12.559 -24.951 1.00 95.12 251 MET A CA 1
ATOM 1979 C C . MET A 1 251 ? 17.133 -11.367 -24.901 1.00 95.12 251 MET A C 1
ATOM 1981 O O . MET A 1 251 ? 16.827 -10.343 -24.293 1.00 95.12 251 MET A O 1
ATOM 1985 N N . ARG A 1 252 ? 18.260 -11.445 -25.618 1.00 95.69 252 ARG A N 1
ATOM 1986 C CA . ARG A 1 252 ? 19.204 -10.332 -25.751 1.00 95.69 252 ARG A CA 1
ATOM 1987 C C . ARG A 1 252 ? 18.537 -9.080 -26.317 1.00 95.69 252 ARG A C 1
ATOM 1989 O O . ARG A 1 252 ? 18.704 -7.993 -25.765 1.00 95.69 252 ARG A O 1
ATOM 1996 N N . GLN A 1 253 ? 17.786 -9.223 -27.410 1.00 95.00 253 GLN A N 1
ATOM 1997 C CA . GLN A 1 253 ? 17.063 -8.112 -28.029 1.00 95.00 253 GLN A CA 1
ATOM 1998 C C . GLN A 1 253 ? 16.022 -7.516 -27.074 1.00 95.00 253 GLN A C 1
ATOM 2000 O O . GLN A 1 253 ? 15.960 -6.294 -26.935 1.00 95.00 253 GLN A O 1
ATOM 2005 N N . MET A 1 254 ? 15.257 -8.368 -26.387 1.00 94.38 254 MET A N 1
ATOM 2006 C CA . MET A 1 254 ? 14.252 -7.952 -25.406 1.00 94.38 254 MET A CA 1
ATOM 2007 C C . MET A 1 254 ? 14.873 -7.142 -24.260 1.00 94.38 254 MET A C 1
ATOM 2009 O O . MET A 1 254 ? 14.436 -6.028 -23.984 1.00 94.38 254 MET A O 1
ATOM 2013 N N . TYR A 1 255 ? 15.942 -7.629 -23.631 1.00 94.75 255 TYR A N 1
ATOM 2014 C CA . TYR A 1 255 ? 16.565 -6.909 -22.519 1.00 94.75 255 TYR A CA 1
ATOM 2015 C C . TYR A 1 255 ? 17.246 -5.608 -22.938 1.00 94.75 255 TYR A C 1
ATOM 2017 O O . TYR A 1 255 ? 17.226 -4.629 -22.190 1.00 94.75 255 TYR A O 1
ATOM 2025 N N . PHE A 1 256 ? 17.826 -5.548 -24.140 1.00 92.56 256 PHE A N 1
ATOM 2026 C CA . PHE A 1 256 ? 18.320 -4.275 -24.664 1.00 92.56 256 PHE A CA 1
ATOM 2027 C C . PHE A 1 256 ? 17.194 -3.282 -24.952 1.00 92.56 256 PHE A C 1
ATOM 2029 O O . PHE A 1 256 ? 17.425 -2.081 -24.824 1.00 92.56 256 PHE A O 1
ATOM 2036 N N . LEU A 1 257 ? 15.993 -3.751 -25.305 1.00 91.00 257 LEU A N 1
ATOM 2037 C CA . LEU A 1 257 ? 14.813 -2.897 -25.394 1.00 91.00 257 LEU A CA 1
ATOM 2038 C C . LEU A 1 257 ? 14.403 -2.381 -24.007 1.00 91.00 257 LEU A C 1
ATOM 2040 O O . LEU A 1 257 ? 14.232 -1.175 -23.858 1.00 91.00 257 LEU A O 1
ATOM 2044 N N . TYR A 1 258 ? 14.334 -3.243 -22.987 1.00 91.69 258 TYR A N 1
ATOM 2045 C CA . TYR A 1 258 ? 13.999 -2.826 -21.617 1.00 91.69 258 TYR A CA 1
ATOM 2046 C C . TYR A 1 258 ? 14.944 -1.743 -21.100 1.00 91.69 258 TYR A C 1
ATOM 2048 O O . TYR A 1 258 ? 14.477 -0.694 -20.673 1.00 91.69 258 TYR A O 1
ATOM 2056 N N . ARG A 1 259 ? 16.260 -1.921 -21.281 1.00 89.88 259 ARG A N 1
ATOM 2057 C CA . ARG A 1 259 ? 17.286 -0.933 -20.886 1.00 89.88 259 ARG A CA 1
ATOM 2058 C C . ARG A 1 259 ? 17.193 0.413 -21.611 1.00 89.88 259 ARG A C 1
ATOM 2060 O O . ARG A 1 259 ? 17.828 1.371 -21.172 1.00 89.88 259 ARG A O 1
ATOM 2067 N N . ARG A 1 260 ? 16.497 0.474 -22.752 1.00 87.06 260 ARG A N 1
ATOM 2068 C CA . ARG A 1 260 ? 16.207 1.721 -23.485 1.00 87.06 260 ARG A CA 1
ATOM 2069 C C . ARG A 1 260 ? 14.893 2.358 -23.042 1.00 87.06 260 ARG A C 1
ATOM 2071 O O . ARG A 1 260 ? 14.739 3.557 -23.229 1.00 87.06 260 ARG A O 1
ATOM 2078 N N . PHE A 1 261 ? 13.962 1.558 -22.525 1.00 82.94 261 PHE A N 1
ATOM 2079 C CA . PHE A 1 261 ? 12.650 2.006 -22.074 1.00 82.94 261 PHE A CA 1
ATOM 2080 C C . PHE A 1 261 ? 12.716 2.609 -20.668 1.00 82.94 261 PHE A C 1
ATOM 2082 O O . PHE A 1 261 ? 12.375 3.773 -20.489 1.00 82.94 261 PHE A O 1
ATOM 2089 N N . LEU A 1 262 ? 13.220 1.836 -19.705 1.00 83.12 262 LEU A N 1
ATOM 2090 C CA . LEU A 1 262 ? 13.637 2.319 -18.394 1.00 83.12 262 LEU A CA 1
ATOM 2091 C C . LEU A 1 262 ? 15.135 2.106 -18.297 1.00 83.12 262 LEU A C 1
ATOM 2093 O O . LEU A 1 262 ? 15.654 1.011 -18.543 1.00 83.12 262 LEU A O 1
ATOM 2097 N N . GLY A 1 263 ? 15.867 3.170 -17.998 1.00 76.31 263 GLY A N 1
ATOM 2098 C CA . GLY A 1 263 ? 17.291 2.995 -17.835 1.00 76.31 263 GLY A CA 1
ATOM 2099 C C . GLY A 1 263 ? 17.561 2.223 -16.531 1.00 76.31 263 GLY A C 1
ATOM 2100 O O . GLY A 1 263 ? 16.840 2.408 -15.558 1.00 76.31 263 GLY A O 1
ATOM 2101 N N . PRO A 1 264 ? 18.638 1.423 -16.461 1.00 74.31 264 PRO A N 1
ATOM 2102 C CA . PRO A 1 264 ? 18.917 0.587 -15.292 1.00 74.31 264 PRO A CA 1
ATOM 2103 C C . PRO A 1 264 ? 19.024 1.416 -14.006 1.00 74.31 264 PRO A C 1
ATOM 2105 O O . PRO A 1 264 ? 19.517 2.558 -14.062 1.00 74.31 264 PRO A O 1
ATOM 2108 N N . LEU A 1 265 ? 18.573 0.808 -12.903 1.00 75.50 265 LEU A N 1
ATOM 2109 C CA . LEU A 1 265 ? 18.737 1.300 -11.537 1.00 75.50 265 LEU A CA 1
ATOM 2110 C C . LEU A 1 265 ? 20.161 1.119 -11.006 1.00 75.50 265 LEU A C 1
ATOM 2112 O O . LEU A 1 265 ? 20.817 0.124 -11.385 1.00 75.50 265 LEU A O 1
#